Protein AF-A0A4V0I7L7-F1 (afdb_monomer_lite)

Foldseek 3Di:
DPPPDPVNVVVVVCVCLVVVLVVLLVQLVVQDPDPPDCRSLVVSLVVVVVVCCCVVPVVLVVCCVPDPVSPDDDDPVVVVVVVVVVVVVSVVVSCSSVQLSVLLVVLVVVLVVVLVVLVVCLVPDPDPVVNVVSVVVSVVSVVCSVVSSVLSNLCRSLVVVLVVVVVVVVCVQFFDQDVVRRRDGDHDDDDPVVVVVNVVSVVVSVCVSVVVNVVSVVVPPDDPPPPDDDDDDDDD

Secondary structure (DSSP, 8-state):
-----HHHHHHHHHHHHHHHHHHHHHHHHHT-SSTT-SHHHHHHHHHHHHHHHIIIIIHHHHHHHH-GGG-----HHHHHHHHHHHHHHHHHHHHHHHHHHHHHHHHHHHHHHHHHHHHHHHHH---HHHHHHHHHHHHHHHHTHHHHHHHHHHTHHHHHHHHHHHHHHHHHHHB--BTTBTT-B------THHHHHHHHHHHHHHHHHHHHHHHHHHHTSPP---PPPPPPPPP-

Radius of gyration: 26.42 Å; chains: 1; bounding box: 88×49×72 Å

Sequence (236 aa):
MNNIPWWGYVILAGLAWGTYVPIIFYGGTELTTRPGTIGGRLASILCVGVAYFVLGVVVPLILMSLRDDAKPDWKTNGLVFSALAGVAGAVGAICVIFASKAAVDTAKGEFETREAALVAQMDSEADPAKKAATEAELKEFRGERAKFYASYRILIAPLIFSLAPLINTLLSLIWHPKPGDPFHFGFDLPSWHLPVGIVLVAVGTFLVLYSKEAAEANKAAPKPSAAAPTPAAPKA

pLDDT: mean 81.94, std 13.27, range [38.19, 96.19]

Structure (mmCIF, N/CA/C/O backbone):
data_AF-A0A4V0I7L7-F1
#
_entry.id   AF-A0A4V0I7L7-F1
#
loop_
_atom_site.group_PDB
_atom_site.id
_atom_site.type_symbol
_atom_site.label_atom_id
_atom_site.label_alt_id
_atom_site.label_comp_id
_atom_site.label_asym_id
_atom_site.label_entity_id
_atom_site.label_seq_id
_atom_site.pdbx_PDB_ins_code
_atom_site.Cartn_x
_atom_site.Cartn_y
_atom_site.Cartn_z
_atom_site.occupancy
_atom_site.B_iso_or_equiv
_atom_site.auth_seq_id
_atom_site.auth_comp_id
_atom_site.auth_asym_id
_atom_site.auth_atom_id
_atom_site.pdbx_PDB_model_num
ATOM 1 N N . MET A 1 1 ? 0.502 -12.354 -32.831 1.00 50.22 1 MET A N 1
ATOM 2 C CA . MET A 1 1 ? 0.247 -12.132 -31.391 1.00 50.22 1 MET A CA 1
ATOM 3 C C . MET A 1 1 ? -0.800 -11.041 -31.297 1.00 50.22 1 MET A C 1
ATOM 5 O O . MET A 1 1 ? -0.596 -10.007 -31.919 1.00 50.22 1 MET A O 1
ATOM 9 N N . ASN A 1 2 ? -1.931 -11.272 -30.628 1.00 61.84 2 ASN A N 1
ATOM 10 C CA . ASN A 1 2 ? -2.889 -10.191 -30.394 1.00 61.84 2 ASN A CA 1
ATOM 11 C C . ASN A 1 2 ? -2.181 -9.131 -29.547 1.00 61.84 2 ASN A C 1
ATOM 13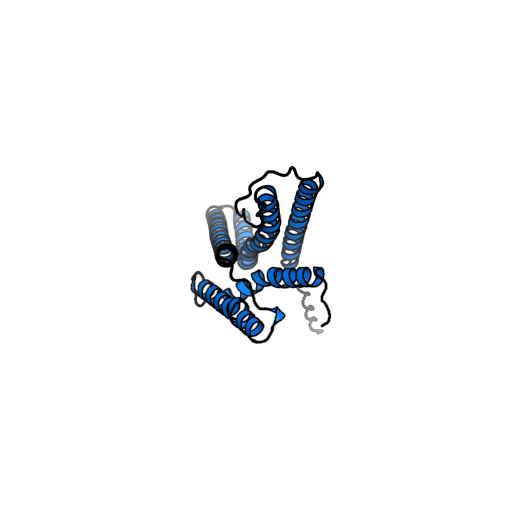 O O . ASN A 1 2 ? -1.838 -9.394 -28.396 1.00 61.84 2 ASN A O 1
ATOM 17 N N . ASN A 1 3 ? -1.903 -7.969 -30.137 1.00 81.12 3 ASN A N 1
ATOM 18 C CA . ASN A 1 3 ? -1.277 -6.860 -29.432 1.00 81.12 3 ASN A CA 1
ATOM 19 C C . ASN A 1 3 ? -2.304 -6.294 -28.456 1.00 81.12 3 ASN A C 1
ATOM 21 O O . ASN A 1 3 ? -3.160 -5.498 -28.842 1.00 81.12 3 ASN A O 1
ATOM 25 N N . ILE A 1 4 ? -2.240 -6.734 -27.198 1.00 87.25 4 ILE A N 1
ATOM 26 C CA . ILE A 1 4 ? -2.970 -6.074 -26.121 1.00 87.25 4 ILE A CA 1
ATOM 27 C C . ILE A 1 4 ? -2.501 -4.611 -26.127 1.00 87.25 4 ILE A C 1
ATOM 29 O O . ILE A 1 4 ? -1.293 -4.363 -26.067 1.00 87.25 4 ILE A O 1
ATOM 33 N N . PRO A 1 5 ? -3.413 -3.638 -26.263 1.00 93.00 5 PRO A N 1
ATOM 34 C CA . PRO A 1 5 ? -3.035 -2.233 -26.272 1.00 93.00 5 PRO A CA 1
ATOM 35 C C . PRO A 1 5 ? -2.452 -1.830 -24.914 1.00 93.00 5 PRO A C 1
ATOM 37 O O . PRO A 1 5 ? -2.749 -2.449 -23.892 1.00 93.00 5 PRO A O 1
ATOM 40 N N . TRP A 1 6 ? -1.651 -0.761 -24.881 1.00 91.38 6 TRP A N 1
ATOM 41 C CA . TRP A 1 6 ? -0.969 -0.310 -23.659 1.00 91.38 6 TRP A CA 1
ATOM 42 C C . TRP A 1 6 ? -1.933 -0.110 -22.474 1.00 91.38 6 TRP A C 1
ATOM 44 O O . TRP A 1 6 ? -1.618 -0.493 -21.350 1.00 91.38 6 TRP A O 1
ATOM 54 N N . TRP A 1 7 ? -3.145 0.398 -22.730 1.00 91.69 7 TRP A N 1
ATOM 55 C CA . TRP A 1 7 ? -4.170 0.597 -21.703 1.00 91.69 7 TRP A CA 1
ATOM 56 C C . TRP A 1 7 ? -4.688 -0.724 -21.116 1.00 91.69 7 TRP A C 1
ATOM 58 O O . TRP A 1 7 ? -5.094 -0.762 -19.958 1.00 91.69 7 TRP A O 1
ATOM 68 N N . GLY A 1 8 ? -4.628 -1.827 -21.869 1.00 93.25 8 GLY A N 1
ATOM 69 C CA . GLY A 1 8 ? -4.984 -3.155 -21.373 1.00 93.25 8 GLY A CA 1
ATOM 70 C C . GLY A 1 8 ? -4.026 -3.622 -20.276 1.00 93.25 8 GLY A C 1
ATOM 71 O O . GLY A 1 8 ? -4.469 -4.122 -19.243 1.00 93.25 8 GLY A O 1
ATOM 72 N N . TYR A 1 9 ? -2.722 -3.374 -20.442 1.00 90.00 9 TYR A N 1
ATOM 73 C CA . TYR A 1 9 ? -1.728 -3.643 -19.397 1.00 90.00 9 TYR A CA 1
ATOM 74 C C . TYR A 1 9 ? -1.920 -2.744 -18.174 1.00 90.00 9 TYR A C 1
ATOM 76 O O . TYR A 1 9 ? -1.752 -3.214 -17.052 1.00 90.00 9 TYR A O 1
ATOM 84 N N . VAL A 1 10 ? -2.327 -1.485 -18.368 1.00 89.38 10 VAL A N 1
ATOM 85 C CA . VAL A 1 10 ? -2.651 -0.571 -17.258 1.00 89.38 10 VAL A CA 1
ATOM 86 C C . VAL A 1 10 ? -3.832 -1.096 -16.438 1.00 89.38 10 VAL A C 1
ATOM 88 O O . VAL A 1 10 ? -3.754 -1.120 -15.212 1.00 89.38 10 VAL A O 1
ATOM 91 N N . ILE A 1 11 ? -4.896 -1.577 -17.090 1.00 90.88 11 ILE A N 1
ATOM 92 C CA . ILE A 1 11 ? -6.048 -2.176 -16.397 1.00 90.88 11 ILE A CA 1
ATOM 93 C C . ILE A 1 11 ? -5.625 -3.431 -15.627 1.00 90.88 11 ILE A C 1
ATOM 95 O O . ILE A 1 11 ? -5.957 -3.562 -14.451 1.00 90.88 11 ILE A O 1
ATOM 99 N N . LEU A 1 12 ? -4.865 -4.336 -16.252 1.00 91.44 12 LEU A N 1
ATOM 100 C CA . LEU A 1 12 ? -4.373 -5.548 -15.588 1.00 91.44 12 LEU A CA 1
ATOM 101 C C . LEU A 1 12 ? -3.471 -5.225 -14.392 1.00 91.44 12 LEU A C 1
ATOM 103 O O . LEU A 1 12 ? -3.616 -5.843 -13.339 1.00 91.44 12 LEU A O 1
ATOM 107 N N . ALA A 1 13 ? -2.587 -4.234 -14.523 1.00 88.75 13 ALA A N 1
ATOM 108 C CA . ALA A 1 13 ? -1.756 -3.759 -13.423 1.00 88.75 13 ALA A CA 1
ATOM 109 C C . ALA A 1 13 ? -2.614 -3.193 -12.284 1.00 88.75 13 ALA A C 1
ATOM 111 O O . ALA A 1 13 ? -2.399 -3.545 -11.125 1.00 88.75 13 ALA A O 1
ATOM 112 N N . GLY A 1 14 ? -3.625 -2.381 -12.609 1.00 86.62 14 GLY A N 1
ATOM 113 C CA . GLY A 1 14 ? -4.576 -1.848 -11.635 1.00 86.62 14 GLY A CA 1
ATOM 114 C C . GLY A 1 14 ? -5.353 -2.947 -10.905 1.00 86.62 14 GLY A C 1
ATOM 115 O O . GLY A 1 14 ? -5.487 -2.893 -9.686 1.00 86.62 14 GLY A O 1
ATOM 116 N N . LEU A 1 15 ? -5.805 -3.984 -11.616 1.00 90.06 15 LEU A N 1
ATOM 117 C CA . LEU A 1 15 ? -6.491 -5.133 -11.020 1.00 90.06 15 LEU A CA 1
ATOM 118 C C . LEU A 1 15 ? -5.564 -5.959 -10.119 1.00 90.06 15 LEU A C 1
ATOM 120 O O . LEU A 1 15 ? -5.955 -6.321 -9.008 1.00 90.06 15 LEU A O 1
ATOM 124 N N . ALA A 1 16 ? -4.335 -6.233 -10.561 1.00 90.25 16 ALA A N 1
ATOM 125 C CA . ALA A 1 16 ? -3.362 -7.004 -9.790 1.00 90.25 16 ALA A CA 1
ATOM 126 C C . ALA A 1 16 ? -2.973 -6.283 -8.488 1.00 90.25 16 ALA A C 1
ATOM 128 O O . ALA A 1 16 ? -3.030 -6.870 -7.408 1.00 90.25 16 ALA A O 1
ATOM 129 N N . TRP A 1 17 ? -2.655 -4.988 -8.562 1.00 85.94 17 TRP A N 1
ATOM 130 C CA . TRP A 1 17 ? -2.302 -4.194 -7.383 1.00 85.94 17 TRP A CA 1
ATOM 131 C C . TRP A 1 17 ? -3.508 -3.875 -6.495 1.00 85.94 17 TRP A C 1
ATOM 133 O O . TRP A 1 17 ? -3.393 -3.899 -5.269 1.00 85.94 17 TRP A O 1
ATOM 143 N N . GLY A 1 18 ? -4.680 -3.632 -7.086 1.00 83.06 18 GLY A N 1
ATOM 144 C CA . GLY A 1 18 ? -5.910 -3.354 -6.346 1.00 83.06 18 GLY A CA 1
ATOM 145 C C . GLY A 1 18 ? -6.409 -4.551 -5.532 1.00 83.06 18 GLY A C 1
ATOM 146 O O . GLY A 1 18 ? -6.931 -4.377 -4.431 1.00 83.06 18 GLY A O 1
ATOM 147 N N . THR A 1 19 ? -6.210 -5.775 -6.031 1.00 87.19 19 THR A N 1
ATOM 148 C CA . THR A 1 19 ? -6.590 -7.012 -5.323 1.00 87.19 19 THR A CA 1
ATOM 149 C C . THR A 1 19 ? -5.520 -7.508 -4.348 1.00 87.19 19 THR A C 1
ATOM 151 O O . THR A 1 19 ? -5.846 -8.230 -3.404 1.00 87.19 19 THR A O 1
ATOM 154 N N . TYR A 1 20 ? -4.265 -7.082 -4.513 1.00 86.44 20 TYR A N 1
ATOM 155 C CA . TYR A 1 20 ? -3.133 -7.518 -3.693 1.00 86.44 20 TYR A CA 1
ATOM 156 C C . TYR A 1 20 ? -3.351 -7.314 -2.185 1.00 86.44 20 TYR A C 1
ATOM 158 O O . TYR A 1 20 ? -3.196 -8.263 -1.415 1.00 86.44 20 TYR A O 1
ATOM 166 N N . VAL A 1 21 ? -3.728 -6.105 -1.744 1.00 82.31 21 VAL A N 1
ATOM 167 C CA . VAL A 1 21 ? -3.802 -5.787 -0.301 1.00 82.31 21 VAL A CA 1
ATOM 168 C C . VAL A 1 21 ? -4.854 -6.634 0.436 1.00 82.31 21 VAL A C 1
ATOM 170 O O . VAL A 1 21 ? -4.513 -7.218 1.467 1.00 82.31 21 VAL A O 1
ATOM 173 N N . PRO A 1 22 ? -6.100 -6.782 -0.060 1.00 82.12 22 PRO A N 1
ATOM 174 C CA . PRO A 1 22 ? -7.067 -7.703 0.540 1.00 82.12 22 PRO A CA 1
ATOM 175 C C . PRO A 1 22 ? -6.578 -9.157 0.605 1.00 82.12 22 PRO A C 1
ATOM 177 O O . PRO A 1 22 ? -6.735 -9.808 1.638 1.00 82.12 22 PRO A O 1
ATOM 180 N N . ILE A 1 23 ? -5.954 -9.655 -0.469 1.00 87.25 23 ILE A N 1
ATOM 181 C CA . ILE A 1 23 ? -5.500 -11.049 -0.562 1.00 87.25 23 ILE A CA 1
ATOM 182 C C . ILE A 1 23 ? -4.354 -11.316 0.419 1.00 87.25 23 ILE A C 1
ATOM 184 O O . ILE A 1 23 ? -4.408 -12.292 1.165 1.00 87.25 23 ILE A O 1
ATOM 188 N N . ILE A 1 24 ? -3.339 -10.447 0.478 1.00 86.25 24 ILE A N 1
ATOM 189 C CA . ILE A 1 24 ? -2.201 -10.631 1.393 1.00 86.25 24 ILE A CA 1
ATOM 190 C C . ILE A 1 24 ? -2.608 -10.422 2.856 1.00 86.25 24 ILE A C 1
ATOM 192 O O . ILE A 1 24 ? -2.051 -11.032 3.777 1.00 86.25 24 ILE A O 1
ATOM 196 N N . PHE A 1 25 ? -3.614 -9.576 3.095 1.00 80.25 25 PHE A N 1
ATOM 197 C CA . PHE A 1 25 ? -4.192 -9.417 4.417 1.00 80.25 25 PHE A CA 1
ATOM 198 C C . PHE A 1 25 ? -4.821 -10.732 4.885 1.00 80.25 25 PHE A C 1
ATOM 200 O O . PHE A 1 25 ? -4.407 -11.243 5.930 1.00 80.25 25 PHE A O 1
ATOM 207 N N . TYR A 1 26 ? -5.737 -11.281 4.080 1.00 84.06 26 TYR A N 1
ATOM 208 C CA . TYR A 1 26 ? -6.420 -12.547 4.345 1.00 84.06 26 TYR A CA 1
ATOM 209 C C . TYR A 1 26 ? -5.437 -13.720 4.464 1.00 84.06 26 TYR A C 1
ATOM 211 O O . TYR A 1 26 ? -5.428 -14.422 5.471 1.00 84.06 26 TYR A O 1
ATOM 219 N N . GLY A 1 27 ? -4.517 -13.879 3.510 1.00 86.50 27 GLY A N 1
ATOM 220 C CA . GLY A 1 27 ? -3.508 -14.938 3.567 1.00 86.50 27 GLY A CA 1
ATOM 221 C C . GLY A 1 27 ? -2.670 -14.872 4.846 1.00 86.50 27 GLY A C 1
ATOM 222 O O . GLY A 1 27 ? -2.484 -15.873 5.530 1.00 86.50 27 GLY A O 1
ATOM 223 N N . GLY A 1 28 ? -2.235 -13.678 5.254 1.00 85.38 28 GLY A N 1
ATOM 224 C CA . GLY A 1 28 ? -1.477 -13.546 6.495 1.00 85.38 28 GLY A CA 1
ATOM 225 C C . GLY A 1 28 ? -2.293 -13.740 7.774 1.00 85.38 28 GLY A C 1
ATOM 226 O O . GLY A 1 28 ? -1.692 -14.040 8.804 1.00 85.38 28 GLY A O 1
ATOM 227 N N . THR A 1 29 ? -3.623 -13.570 7.759 1.00 83.38 29 THR A N 1
ATOM 228 C CA . THR A 1 29 ? -4.460 -13.936 8.915 1.00 83.38 29 THR A CA 1
ATOM 229 C C . THR A 1 29 ? -4.591 -15.446 9.032 1.00 83.38 29 THR A C 1
ATOM 231 O O . THR A 1 29 ? -4.409 -15.959 10.129 1.00 83.38 29 THR A O 1
ATOM 234 N N . GLU A 1 30 ? -4.782 -16.149 7.915 1.00 87.50 30 GLU A N 1
ATOM 235 C CA . GLU A 1 30 ? -4.844 -17.618 7.885 1.00 87.50 30 GLU A CA 1
ATOM 236 C C . GLU A 1 30 ? -3.514 -18.266 8.301 1.00 87.50 30 GLU A C 1
ATOM 238 O O . GLU A 1 30 ? -3.484 -19.300 8.959 1.00 87.50 30 GLU A O 1
ATOM 243 N N . LEU A 1 31 ? -2.389 -17.619 7.985 1.00 87.19 31 LEU A N 1
ATOM 244 C CA . LEU A 1 31 ? -1.053 -18.071 8.388 1.00 87.19 31 LEU A CA 1
ATOM 245 C C . LEU A 1 31 ? -0.677 -17.676 9.829 1.00 87.19 31 LEU A C 1
ATOM 247 O O . LEU A 1 31 ? 0.425 -17.986 10.289 1.00 87.19 31 LEU A O 1
ATOM 251 N N . THR A 1 32 ? -1.541 -16.958 10.555 1.00 84.94 32 THR A N 1
ATOM 252 C CA . THR A 1 32 ? -1.267 -16.541 11.937 1.00 84.94 32 THR A CA 1
ATOM 253 C C . THR A 1 32 ? -1.705 -17.623 12.921 1.00 84.94 32 THR A C 1
ATOM 255 O O . THR A 1 32 ? -2.889 -17.832 13.149 1.00 84.94 32 THR A O 1
ATOM 258 N N . THR A 1 33 ? -0.740 -18.261 13.581 1.00 82.50 33 THR A N 1
ATOM 259 C CA . THR A 1 33 ? -0.991 -19.348 14.546 1.00 82.50 33 THR A CA 1
ATOM 260 C C . THR A 1 33 ? -1.480 -18.866 15.911 1.00 82.50 33 THR A C 1
ATOM 262 O O . THR A 1 33 ? -2.198 -19.584 16.602 1.00 82.50 33 THR A O 1
ATOM 265 N N . ARG A 1 34 ? -1.103 -17.649 16.325 1.00 77.75 34 ARG A N 1
ATOM 266 C CA . ARG A 1 34 ? -1.542 -17.040 17.588 1.00 77.75 34 ARG A CA 1
ATOM 267 C C . ARG A 1 34 ? -1.898 -15.565 17.385 1.00 77.75 34 ARG A C 1
ATOM 269 O O . ARG A 1 34 ? -1.082 -14.838 16.801 1.00 77.75 34 ARG A O 1
ATOM 276 N N . PRO A 1 35 ? -3.054 -15.089 17.893 1.00 68.19 35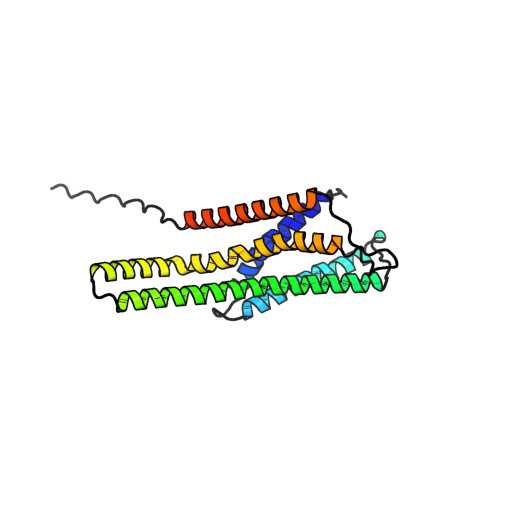 PRO A N 1
ATOM 277 C CA . PRO A 1 35 ? -3.440 -13.685 17.793 1.00 68.19 35 PRO A CA 1
ATOM 278 C C . PRO A 1 35 ? -2.342 -12.753 18.322 1.00 68.19 35 PRO A C 1
ATOM 280 O O . PRO A 1 35 ? -1.797 -12.981 19.398 1.00 68.19 35 PRO A O 1
ATOM 283 N N . GLY A 1 36 ? -2.011 -11.711 17.554 1.00 67.94 36 GLY A N 1
ATOM 284 C CA . GLY A 1 36 ? -1.008 -10.703 17.930 1.00 67.94 36 GLY A CA 1
ATOM 285 C C . GLY A 1 36 ? 0.447 -11.040 17.576 1.00 67.94 36 GLY A C 1
ATOM 286 O O . GLY A 1 36 ? 1.320 -10.199 17.769 1.00 67.94 36 GLY A O 1
ATOM 287 N N . THR A 1 37 ? 0.734 -12.220 17.019 1.00 79.94 37 THR A N 1
ATOM 288 C CA . THR A 1 37 ? 2.101 -12.583 16.602 1.00 79.94 37 THR A CA 1
ATOM 289 C C . THR A 1 37 ? 2.446 -12.091 15.192 1.00 79.94 37 THR A C 1
ATOM 291 O O . THR A 1 37 ? 1.575 -11.900 14.345 1.00 79.94 37 THR A O 1
ATOM 294 N N . ILE A 1 38 ? 3.741 -11.893 14.917 1.00 83.56 38 ILE A N 1
ATOM 295 C CA . ILE A 1 38 ? 4.242 -11.469 13.594 1.00 83.56 38 ILE A CA 1
ATOM 296 C C . ILE A 1 38 ? 4.372 -12.621 12.583 1.00 83.56 38 ILE A C 1
ATOM 298 O O . ILE A 1 38 ? 4.593 -12.365 11.401 1.00 83.56 38 ILE A O 1
ATOM 302 N N . GLY A 1 39 ? 4.222 -13.878 13.019 1.00 86.06 39 GLY A N 1
ATOM 303 C CA . GLY A 1 39 ? 4.536 -15.070 12.221 1.00 86.06 39 GLY A CA 1
ATOM 304 C C . GLY A 1 39 ? 3.804 -15.129 10.878 1.00 86.06 39 GLY A C 1
ATOM 305 O O . GLY A 1 39 ? 4.449 -15.264 9.841 1.00 86.06 39 GLY A O 1
ATOM 306 N N . GLY A 1 40 ? 2.483 -14.920 10.867 1.00 87.81 40 GLY A N 1
ATOM 307 C CA . GLY A 1 40 ? 1.696 -14.941 9.627 1.00 87.81 40 GLY A CA 1
ATOM 308 C C . GLY A 1 40 ? 2.080 -13.838 8.633 1.00 87.81 40 GLY A C 1
ATOM 309 O O . GLY A 1 40 ? 1.989 -14.026 7.419 1.00 87.81 40 GLY A O 1
ATOM 310 N N . ARG A 1 41 ? 2.590 -12.698 9.123 1.00 86.88 41 ARG A N 1
ATOM 311 C CA . ARG A 1 41 ? 3.084 -11.598 8.277 1.00 86.88 41 ARG A CA 1
ATOM 312 C C . ARG A 1 41 ? 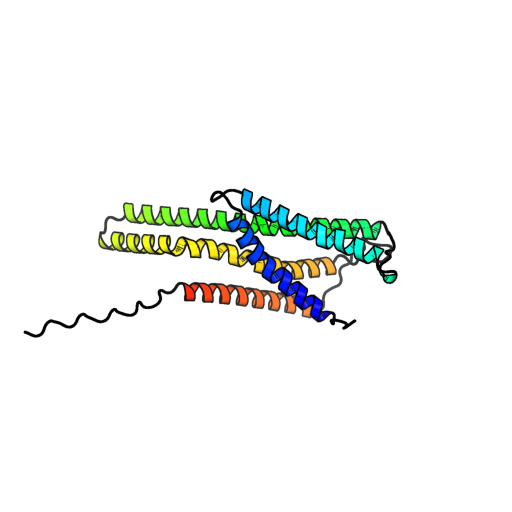4.436 -11.931 7.658 1.00 86.88 41 ARG A C 1
ATOM 314 O O . ARG A 1 41 ? 4.610 -11.707 6.466 1.00 86.88 41 ARG A O 1
ATOM 321 N N . LEU A 1 42 ? 5.347 -12.521 8.431 1.00 89.94 42 LEU A N 1
ATOM 322 C CA . LEU A 1 42 ? 6.630 -13.007 7.915 1.00 89.94 42 LEU A CA 1
ATOM 323 C C . LEU A 1 42 ? 6.434 -14.116 6.873 1.00 89.94 42 LEU A C 1
ATOM 325 O O . LEU A 1 42 ? 7.050 -14.068 5.812 1.00 89.94 42 LEU A O 1
ATOM 329 N N . ALA A 1 43 ? 5.522 -15.059 7.130 1.00 91.50 43 ALA A N 1
ATOM 330 C CA . ALA A 1 43 ? 5.164 -16.097 6.166 1.00 91.50 43 ALA A CA 1
ATOM 331 C C . ALA A 1 43 ? 4.585 -15.497 4.872 1.00 91.50 43 ALA A C 1
ATOM 333 O O . ALA A 1 43 ? 4.978 -15.891 3.780 1.00 91.50 43 ALA A O 1
ATOM 334 N N . SER A 1 44 ? 3.728 -14.476 4.986 1.00 90.12 44 SER A N 1
ATOM 335 C CA . SER A 1 44 ? 3.202 -13.747 3.823 1.00 90.12 44 SER A CA 1
ATOM 336 C C . SER A 1 44 ? 4.310 -13.069 3.008 1.00 90.12 44 SER A C 1
ATOM 338 O O . SER A 1 44 ? 4.318 -13.186 1.786 1.00 90.12 44 SER A O 1
ATOM 340 N N . ILE A 1 45 ? 5.267 -12.400 3.669 1.00 90.25 45 ILE A N 1
ATOM 341 C CA . ILE A 1 45 ? 6.435 -11.784 3.010 1.00 90.25 45 ILE A CA 1
ATOM 342 C C . ILE A 1 45 ? 7.246 -12.846 2.260 1.00 90.25 45 ILE A C 1
ATOM 344 O O . ILE A 1 45 ? 7.629 -12.627 1.112 1.00 90.25 45 ILE A O 1
ATOM 348 N N . LEU A 1 46 ? 7.468 -14.008 2.879 1.00 92.94 46 LEU A N 1
ATOM 349 C CA . LEU A 1 46 ? 8.183 -15.115 2.250 1.00 92.94 46 LEU A CA 1
ATOM 350 C C . LEU A 1 46 ? 7.452 -15.623 0.997 1.00 92.94 46 LEU A C 1
ATOM 352 O O . LEU A 1 46 ? 8.080 -15.770 -0.049 1.00 92.94 46 LEU A O 1
ATOM 356 N N . CYS A 1 47 ? 6.133 -15.832 1.070 1.00 93.19 47 CYS A N 1
ATOM 357 C CA . CYS A 1 47 ? 5.325 -16.248 -0.081 1.00 93.19 47 CYS A CA 1
ATOM 358 C C . CYS A 1 47 ? 5.406 -15.243 -1.241 1.00 93.19 47 CYS A C 1
ATOM 360 O O . CYS A 1 47 ? 5.569 -15.647 -2.393 1.00 93.19 47 CYS A O 1
ATOM 362 N N . VAL A 1 48 ? 5.343 -13.941 -0.943 1.00 91.75 48 VAL A N 1
ATOM 363 C CA . VAL A 1 48 ? 5.509 -12.877 -1.949 1.00 91.75 48 VAL A CA 1
ATOM 364 C C . VAL A 1 48 ? 6.907 -12.928 -2.564 1.00 91.75 48 VAL A C 1
ATOM 366 O O . VAL A 1 48 ? 7.036 -12.872 -3.785 1.00 91.75 48 VAL A O 1
ATOM 369 N N . GLY A 1 49 ? 7.947 -13.104 -1.744 1.00 92.12 49 GLY A N 1
ATOM 370 C CA . GLY A 1 49 ? 9.328 -13.227 -2.211 1.00 92.12 49 GLY A CA 1
ATOM 371 C C . GLY A 1 49 ? 9.530 -14.399 -3.174 1.00 92.12 49 GLY A C 1
ATOM 372 O O . GLY A 1 49 ? 10.138 -14.227 -4.228 1.00 92.12 49 GLY A O 1
ATOM 373 N N . VAL A 1 50 ? 8.961 -15.570 -2.868 1.00 94.88 50 VAL A N 1
ATOM 374 C CA . VAL A 1 50 ? 9.014 -16.743 -3.758 1.00 94.88 50 VAL A CA 1
ATOM 375 C C . VAL A 1 50 ? 8.305 -16.462 -5.084 1.00 94.88 50 VAL A C 1
ATOM 377 O O . VAL A 1 50 ? 8.861 -16.740 -6.147 1.00 94.88 50 VAL A O 1
ATOM 380 N N . ALA A 1 51 ? 7.111 -15.865 -5.051 1.00 94.38 51 ALA A N 1
ATOM 381 C CA . ALA A 1 51 ? 6.386 -15.506 -6.269 1.00 94.38 51 ALA A CA 1
ATOM 382 C C . ALA A 1 51 ? 7.172 -14.502 -7.132 1.00 94.38 51 ALA A C 1
ATOM 384 O O . ALA A 1 51 ? 7.254 -14.661 -8.350 1.00 94.38 51 ALA A O 1
ATOM 385 N N . TYR A 1 52 ? 7.800 -13.503 -6.508 1.00 92.56 52 TYR A N 1
ATOM 386 C CA . TYR A 1 52 ? 8.635 -12.517 -7.197 1.00 92.56 52 TYR A CA 1
ATOM 387 C C . TYR A 1 52 ? 9.914 -13.123 -7.760 1.00 92.56 52 TYR A C 1
ATOM 389 O O . TYR A 1 52 ? 10.339 -12.723 -8.837 1.00 92.56 52 TYR A O 1
ATOM 397 N N . PHE A 1 53 ? 10.509 -14.111 -7.097 1.00 94.56 53 PHE A N 1
ATOM 398 C CA . PHE A 1 53 ? 11.635 -14.843 -7.666 1.00 94.56 53 PHE A CA 1
ATOM 399 C C . PHE A 1 53 ? 11.219 -15.589 -8.941 1.00 94.56 53 PHE A C 1
ATOM 401 O O . PHE A 1 53 ? 11.872 -15.477 -9.977 1.00 94.56 53 PHE A O 1
ATOM 408 N N . VAL A 1 54 ? 10.087 -16.294 -8.912 1.00 96.00 54 VAL A N 1
ATOM 409 C CA . VAL A 1 54 ? 9.593 -17.012 -10.095 1.00 96.00 54 VAL A CA 1
ATOM 410 C C . VAL A 1 54 ? 9.271 -16.039 -11.236 1.00 96.00 54 VAL A C 1
ATOM 412 O O . VAL A 1 54 ? 9.761 -16.206 -12.352 1.00 96.00 54 VAL A O 1
ATOM 415 N N . LEU A 1 55 ? 8.487 -14.995 -10.969 1.00 94.12 55 LEU A N 1
ATOM 416 C CA . LEU A 1 55 ? 8.030 -14.068 -12.010 1.00 94.12 55 LEU A CA 1
ATOM 417 C C . LEU A 1 55 ? 9.098 -13.060 -12.451 1.00 94.12 55 LEU A C 1
ATOM 419 O O . LEU A 1 55 ? 9.115 -12.667 -13.611 1.00 94.12 55 LEU A O 1
ATOM 423 N N . GLY A 1 56 ? 9.965 -12.628 -11.540 1.00 91.25 56 GLY A N 1
ATOM 424 C CA . GLY A 1 56 ? 10.972 -11.591 -11.767 1.00 91.25 56 GLY A CA 1
ATOM 425 C C . GLY A 1 56 ? 12.357 -12.122 -12.132 1.00 91.25 56 GLY A C 1
ATOM 426 O O . GLY A 1 56 ? 13.168 -11.357 -12.643 1.00 91.25 56 GLY A O 1
ATOM 427 N N . VAL A 1 57 ? 12.635 -13.412 -11.905 1.00 93.88 57 VAL A N 1
ATOM 428 C CA . VAL A 1 57 ? 13.923 -14.040 -12.249 1.00 93.88 57 VAL A CA 1
ATOM 429 C C . VAL A 1 57 ? 13.720 -15.192 -13.225 1.00 93.88 57 VAL A C 1
ATOM 431 O O . VAL A 1 57 ? 14.232 -15.143 -14.341 1.00 93.88 57 VAL A O 1
ATOM 434 N N . VAL A 1 58 ? 12.939 -16.210 -12.853 1.00 96.19 58 VAL A N 1
ATOM 435 C CA . VAL A 1 58 ? 12.821 -17.438 -13.662 1.00 96.19 58 VAL A CA 1
ATOM 436 C C . VAL A 1 58 ? 12.171 -17.158 -15.019 1.00 96.19 58 VAL A C 1
ATOM 438 O O . VAL A 1 58 ? 12.715 -17.551 -16.050 1.00 96.19 58 VAL A O 1
ATOM 441 N N . VAL A 1 59 ? 11.042 -16.445 -15.045 1.00 94.38 59 VAL A N 1
ATOM 442 C CA . VAL A 1 59 ? 10.331 -16.137 -16.298 1.00 94.38 59 VAL A CA 1
ATOM 443 C C . VAL A 1 59 ? 11.186 -15.291 -17.261 1.00 94.38 59 VAL A C 1
ATOM 445 O O . VAL A 1 59 ? 11.322 -15.703 -18.415 1.00 94.38 59 VAL A O 1
ATOM 448 N N . PRO A 1 60 ? 11.818 -14.172 -16.845 1.00 92.62 60 PRO A N 1
ATOM 449 C CA . PRO A 1 60 ? 12.711 -13.413 -17.718 1.00 92.62 60 PRO A CA 1
ATOM 450 C C . PRO A 1 60 ? 13.886 -14.233 -18.255 1.00 92.62 60 PRO A C 1
ATOM 452 O O . PRO A 1 60 ? 14.168 -14.150 -19.446 1.00 92.62 60 PRO A O 1
ATOM 455 N N . LEU A 1 61 ? 14.528 -15.068 -17.428 1.00 93.94 61 LEU A N 1
ATOM 456 C CA . LEU A 1 61 ? 15.647 -15.912 -17.868 1.00 93.94 61 LEU A CA 1
ATOM 457 C C . LEU A 1 61 ? 15.231 -16.918 -18.948 1.00 93.94 61 LEU A C 1
ATOM 459 O O . LEU A 1 61 ? 15.949 -17.101 -19.934 1.00 93.94 61 LEU A O 1
ATOM 463 N N . ILE A 1 62 ? 14.058 -17.540 -18.790 1.00 93.88 62 ILE A N 1
ATOM 464 C CA . ILE A 1 62 ? 13.486 -18.438 -19.800 1.00 93.88 62 ILE A CA 1
ATOM 465 C C . ILE A 1 62 ? 13.204 -17.660 -21.089 1.00 93.88 62 ILE A C 1
ATOM 467 O O . ILE A 1 62 ? 13.608 -18.092 -22.166 1.00 93.88 62 ILE A O 1
ATOM 471 N N . LEU A 1 63 ? 12.557 -16.495 -20.996 1.00 91.06 63 LEU A N 1
ATOM 472 C CA . LEU A 1 63 ? 12.229 -15.687 -22.172 1.00 91.06 63 LEU A CA 1
ATOM 473 C C . LEU A 1 63 ? 13.481 -15.204 -22.915 1.00 91.06 63 LEU A C 1
ATOM 475 O O . LEU A 1 63 ? 13.503 -15.286 -24.137 1.00 91.06 63 LEU A O 1
ATOM 479 N N . MET A 1 64 ? 14.527 -14.771 -22.207 1.00 92.62 64 MET A N 1
ATOM 480 C CA . MET A 1 64 ? 15.807 -14.371 -22.811 1.00 92.62 64 MET A CA 1
ATOM 481 C C . MET A 1 64 ? 16.538 -15.540 -23.479 1.00 92.62 64 MET A C 1
ATOM 483 O O . MET A 1 64 ? 17.262 -15.337 -24.449 1.00 92.62 64 MET A O 1
ATOM 487 N N . SER A 1 65 ? 16.350 -16.759 -22.969 1.00 88.81 65 SER A N 1
ATOM 488 C CA . SER A 1 65 ? 16.974 -17.966 -23.520 1.00 88.81 65 SER A CA 1
ATOM 489 C C . SER A 1 65 ? 16.241 -18.496 -24.755 1.00 88.81 65 SER A C 1
ATOM 491 O O . SER A 1 65 ? 16.865 -19.084 -25.633 1.00 88.81 65 SER A O 1
ATOM 493 N N . LEU A 1 66 ? 14.921 -18.300 -24.830 1.00 92.44 66 LEU A N 1
ATOM 494 C CA . LEU A 1 66 ? 14.081 -18.820 -25.913 1.00 92.44 66 LEU A CA 1
ATOM 495 C C . LEU A 1 66 ? 13.833 -17.819 -27.047 1.00 92.44 66 LEU A C 1
ATOM 497 O O . LEU A 1 66 ? 13.371 -18.225 -28.112 1.00 92.44 66 LEU A O 1
ATOM 501 N N . ARG A 1 67 ? 14.080 -16.522 -26.831 1.00 89.50 67 ARG A N 1
ATOM 502 C CA . ARG A 1 67 ? 13.732 -15.461 -27.784 1.00 89.50 67 ARG A CA 1
ATOM 503 C C . ARG A 1 67 ? 14.942 -14.645 -28.217 1.00 89.50 67 ARG A C 1
ATOM 505 O O . ARG A 1 67 ? 15.629 -14.046 -27.393 1.00 89.50 67 ARG A O 1
ATOM 512 N N . ASP A 1 68 ? 15.139 -14.536 -29.527 1.00 83.62 68 ASP A N 1
ATOM 513 C CA . ASP A 1 68 ? 16.235 -13.749 -30.100 1.00 83.62 68 ASP A CA 1
ATOM 514 C C . ASP A 1 68 ? 16.059 -12.234 -29.940 1.00 83.62 68 ASP A C 1
ATOM 516 O O . ASP A 1 68 ? 17.051 -11.519 -29.805 1.00 83.62 68 ASP A O 1
ATOM 520 N N . ASP A 1 69 ? 14.817 -11.744 -29.891 1.00 84.44 69 ASP A N 1
ATOM 521 C CA . ASP A 1 69 ? 14.485 -10.327 -29.694 1.00 84.44 69 ASP A CA 1
ATOM 522 C C . ASP A 1 69 ? 14.589 -9.869 -28.228 1.00 84.44 69 ASP A C 1
ATOM 524 O O . ASP A 1 69 ? 14.437 -8.685 -27.935 1.00 84.44 69 ASP A O 1
ATOM 528 N N . ALA A 1 70 ? 14.862 -10.794 -27.303 1.00 81.75 70 ALA A N 1
ATOM 529 C CA . ALA A 1 70 ? 14.918 -10.534 -25.867 1.00 81.75 70 ALA A CA 1
ATOM 530 C C . ALA A 1 70 ? 16.348 -10.377 -25.318 1.00 81.75 70 ALA A C 1
ATOM 532 O O . ALA A 1 70 ? 16.515 -10.271 -24.104 1.00 81.75 70 ALA A O 1
ATOM 533 N N . LYS A 1 71 ? 17.379 -10.363 -26.174 1.00 83.44 71 LYS A N 1
ATOM 534 C CA . LYS A 1 71 ? 18.783 -10.202 -25.758 1.00 83.44 71 LYS A CA 1
ATOM 535 C C . LYS A 1 71 ? 19.035 -8.764 -25.276 1.00 83.44 71 LYS A C 1
ATOM 537 O O . LYS A 1 71 ? 18.954 -7.841 -26.087 1.00 83.44 71 LYS A O 1
ATOM 542 N N . PRO A 1 72 ? 19.335 -8.542 -23.982 1.00 85.62 72 PRO A N 1
ATOM 543 C CA . PRO A 1 72 ? 19.540 -7.199 -23.459 1.00 85.62 72 PRO A CA 1
ATOM 544 C C . PRO A 1 72 ? 20.962 -6.693 -23.735 1.00 85.62 72 PRO A C 1
ATOM 546 O O . PRO A 1 72 ? 21.909 -7.469 -23.864 1.00 85.62 72 PRO A O 1
ATOM 549 N N . ASP A 1 73 ? 21.112 -5.371 -23.747 1.00 86.75 73 ASP A N 1
ATOM 550 C CA . ASP A 1 73 ? 22.411 -4.702 -23.670 1.00 86.75 73 ASP A CA 1
ATOM 551 C C . ASP A 1 73 ? 22.746 -4.427 -22.193 1.00 86.75 73 ASP A C 1
ATOM 553 O O . ASP A 1 73 ? 22.059 -3.659 -21.508 1.00 86.75 73 ASP A O 1
ATOM 557 N N . TRP A 1 74 ? 23.774 -5.100 -21.676 1.00 85.69 74 TRP A N 1
ATOM 558 C CA . TRP A 1 74 ? 24.131 -5.118 -20.255 1.00 85.69 74 TRP A CA 1
ATOM 559 C C . TRP A 1 74 ? 24.888 -3.849 -19.840 1.00 85.69 74 TRP A C 1
ATOM 561 O O . TRP A 1 74 ? 26.100 -3.857 -19.628 1.00 85.69 74 TRP A O 1
ATOM 571 N N . LYS A 1 75 ? 24.163 -2.737 -19.692 1.00 89.69 75 LYS A N 1
ATOM 572 C CA . LYS A 1 75 ? 24.727 -1.453 -19.242 1.00 89.69 75 LYS A CA 1
ATOM 573 C C . LYS A 1 75 ? 24.710 -1.330 -17.720 1.00 89.69 75 LYS A C 1
ATOM 575 O O . LYS A 1 75 ? 23.651 -1.452 -17.107 1.00 89.69 75 LYS A O 1
ATOM 580 N N . THR A 1 76 ? 25.841 -0.951 -17.118 1.00 88.38 76 THR A N 1
ATOM 581 C CA . THR A 1 76 ? 25.982 -0.752 -15.660 1.00 88.38 76 THR A CA 1
ATOM 582 C C . THR A 1 76 ? 24.917 0.178 -15.081 1.00 88.38 76 THR A C 1
ATOM 584 O O . THR A 1 76 ? 24.291 -0.159 -14.080 1.00 88.38 76 THR A O 1
ATOM 587 N N . ASN A 1 77 ? 24.644 1.310 -15.740 1.00 85.75 77 ASN A N 1
ATOM 588 C CA . ASN A 1 77 ? 23.610 2.246 -15.286 1.00 85.75 77 ASN A CA 1
ATOM 589 C C . ASN A 1 77 ? 22.224 1.584 -15.272 1.00 85.75 77 ASN A C 1
ATOM 591 O O . ASN A 1 77 ? 21.492 1.712 -14.295 1.00 85.75 77 ASN A O 1
ATOM 595 N N . GLY A 1 78 ? 21.886 0.824 -16.319 1.00 86.56 78 GLY A N 1
ATOM 596 C CA . GLY A 1 78 ? 20.630 0.076 -16.384 1.00 86.56 78 GLY A CA 1
ATOM 597 C C . GLY A 1 78 ? 20.504 -0.940 -15.248 1.00 86.56 78 GLY A C 1
ATOM 598 O O . GLY A 1 78 ? 19.446 -1.028 -14.628 1.00 86.56 78 GLY A O 1
ATOM 599 N N . LEU A 1 79 ? 21.590 -1.646 -14.918 1.00 90.00 79 LEU A N 1
ATOM 600 C CA . LEU A 1 79 ? 21.623 -2.615 -13.818 1.00 90.00 79 LEU A CA 1
ATOM 601 C C . LEU A 1 79 ? 21.407 -1.942 -12.462 1.00 90.00 79 LEU A C 1
ATOM 603 O O . LEU A 1 79 ? 20.580 -2.406 -11.681 1.00 90.00 79 LEU A O 1
ATOM 607 N N . VAL A 1 80 ? 22.110 -0.838 -12.194 1.00 91.44 80 VAL A N 1
ATOM 608 C CA . VAL A 1 80 ? 22.004 -0.111 -10.921 1.00 91.44 80 VAL A CA 1
ATOM 609 C C . VAL A 1 80 ? 20.590 0.429 -10.717 1.00 91.44 80 VAL A C 1
ATOM 611 O O . VAL A 1 80 ? 19.984 0.160 -9.682 1.00 91.44 80 VAL A O 1
ATOM 614 N N . PHE A 1 81 ? 20.021 1.134 -11.699 1.00 89.12 81 PHE A N 1
ATOM 615 C CA . PHE A 1 81 ? 18.673 1.694 -11.555 1.00 89.12 81 PHE A CA 1
ATOM 616 C C . PHE A 1 81 ? 17.589 0.614 -11.493 1.00 89.12 81 PHE A C 1
ATOM 618 O O . PHE A 1 81 ? 16.643 0.758 -10.720 1.00 89.12 81 PHE A O 1
ATOM 625 N N . SER A 1 82 ? 17.748 -0.496 -12.220 1.00 90.56 82 SER A N 1
ATOM 626 C CA . SER A 1 82 ? 16.822 -1.634 -12.121 1.00 90.56 82 SER A CA 1
ATOM 627 C C . SER A 1 82 ? 16.893 -2.305 -10.747 1.00 90.56 82 SER A C 1
ATOM 629 O O . SER A 1 82 ? 15.858 -2.633 -10.168 1.00 90.56 82 SER A O 1
ATOM 631 N N . ALA A 1 83 ? 18.097 -2.466 -10.187 1.00 91.62 83 ALA A N 1
ATOM 632 C CA . ALA A 1 83 ? 18.280 -3.009 -8.844 1.00 91.62 83 ALA A CA 1
ATOM 633 C C . ALA A 1 83 ? 17.674 -2.087 -7.775 1.00 91.62 83 ALA A C 1
ATOM 635 O O . ALA A 1 83 ? 16.946 -2.558 -6.903 1.00 91.62 83 ALA A O 1
ATOM 636 N N . LEU A 1 84 ? 17.906 -0.773 -7.871 1.00 92.69 84 LEU A N 1
ATOM 637 C CA . LEU A 1 84 ? 17.311 0.219 -6.970 1.00 92.69 84 LEU A CA 1
ATOM 638 C C . LEU A 1 84 ? 15.780 0.222 -7.054 1.00 92.69 84 LEU A C 1
ATOM 640 O O . LEU A 1 84 ? 15.118 0.246 -6.017 1.00 92.69 84 LEU A O 1
ATOM 644 N N . ALA A 1 85 ? 15.213 0.130 -8.260 1.00 90.31 85 ALA A N 1
ATOM 645 C CA . ALA A 1 85 ? 13.771 -0.002 -8.449 1.00 90.31 85 ALA A CA 1
ATOM 646 C C . ALA A 1 85 ? 13.227 -1.287 -7.797 1.00 90.31 85 ALA A C 1
ATOM 648 O O . ALA A 1 85 ? 12.199 -1.249 -7.119 1.00 90.31 85 ALA A O 1
ATOM 649 N N . GLY A 1 86 ? 13.944 -2.408 -7.933 1.00 90.56 86 GLY A N 1
ATOM 650 C CA . GLY A 1 86 ? 13.607 -3.670 -7.272 1.00 90.56 86 GLY A CA 1
ATOM 651 C C . GLY A 1 86 ? 13.612 -3.563 -5.744 1.00 90.56 86 GLY A C 1
ATOM 652 O O . GLY A 1 86 ? 12.656 -3.985 -5.093 1.00 90.56 86 GLY A O 1
ATOM 653 N N . VAL A 1 87 ? 14.645 -2.940 -5.166 1.00 93.62 87 VAL A N 1
ATOM 654 C CA . VAL A 1 87 ? 14.734 -2.689 -3.717 1.00 93.62 87 VAL A CA 1
ATOM 655 C C . VAL A 1 87 ? 13.595 -1.783 -3.250 1.00 93.62 87 VAL A C 1
ATOM 657 O O . VAL A 1 87 ? 12.924 -2.114 -2.274 1.00 93.62 87 VAL A O 1
ATOM 660 N N . ALA A 1 88 ? 13.323 -0.684 -3.958 1.00 91.44 88 ALA A N 1
ATOM 661 C CA . ALA A 1 88 ? 12.224 0.220 -3.630 1.00 91.44 88 ALA A CA 1
ATOM 662 C C . ALA A 1 88 ? 10.865 -0.505 -3.638 1.00 91.44 88 ALA A C 1
ATOM 664 O O . ALA A 1 88 ? 10.070 -0.341 -2.711 1.00 91.44 88 ALA A O 1
ATOM 665 N N . GLY A 1 89 ? 10.625 -1.369 -4.630 1.00 89.25 89 GLY A N 1
ATOM 666 C CA . GLY A 1 89 ? 9.423 -2.202 -4.701 1.00 89.25 89 GLY A CA 1
ATOM 667 C C . GLY A 1 89 ? 9.311 -3.207 -3.550 1.00 89.25 89 GLY A C 1
ATOM 668 O O . GLY A 1 89 ? 8.245 -3.333 -2.944 1.00 89.25 89 GLY A O 1
ATOM 669 N N . ALA A 1 90 ? 10.407 -3.891 -3.202 1.00 90.31 90 ALA A N 1
ATOM 670 C CA . ALA A 1 90 ? 10.441 -4.849 -2.096 1.00 90.31 90 ALA A CA 1
ATOM 671 C C . ALA A 1 90 ? 10.187 -4.172 -0.739 1.00 90.31 90 ALA A C 1
ATOM 673 O O . ALA A 1 90 ? 9.371 -4.650 0.051 1.00 90.31 90 ALA A O 1
ATOM 674 N N . VAL A 1 91 ? 10.827 -3.024 -0.496 1.00 92.25 91 VAL A N 1
ATOM 675 C CA . VAL A 1 91 ? 10.591 -2.205 0.701 1.00 92.25 91 VAL A CA 1
ATOM 676 C C . VAL A 1 91 ? 9.135 -1.751 0.752 1.00 92.25 91 VAL A C 1
ATOM 678 O O . VAL A 1 91 ? 8.488 -1.911 1.784 1.00 92.25 91 VAL A O 1
ATOM 681 N N . GLY A 1 92 ? 8.580 -1.269 -0.364 1.00 87.88 92 GLY A N 1
ATOM 682 C CA . GLY A 1 92 ? 7.170 -0.890 -0.454 1.00 87.88 92 GLY A CA 1
ATOM 683 C C . GLY A 1 92 ? 6.220 -2.030 -0.072 1.00 87.88 92 GLY A C 1
ATOM 684 O O . GLY A 1 92 ? 5.328 -1.838 0.755 1.00 87.88 92 GLY A O 1
ATOM 685 N N . ALA A 1 93 ? 6.440 -3.239 -0.600 1.00 86.56 93 ALA A N 1
ATOM 686 C CA . ALA A 1 93 ? 5.623 -4.412 -0.282 1.00 86.56 93 ALA A CA 1
ATOM 687 C C . ALA A 1 93 ? 5.699 -4.803 1.206 1.00 86.56 93 ALA A C 1
ATOM 689 O O . ALA A 1 93 ? 4.674 -5.110 1.820 1.00 86.56 93 ALA A O 1
ATOM 690 N N . ILE A 1 94 ? 6.893 -4.739 1.803 1.00 88.38 94 ILE A N 1
ATOM 691 C CA . ILE A 1 94 ? 7.105 -4.976 3.237 1.00 88.38 94 ILE A CA 1
ATOM 692 C C . ILE A 1 94 ? 6.372 -3.913 4.071 1.00 88.38 94 ILE A C 1
AT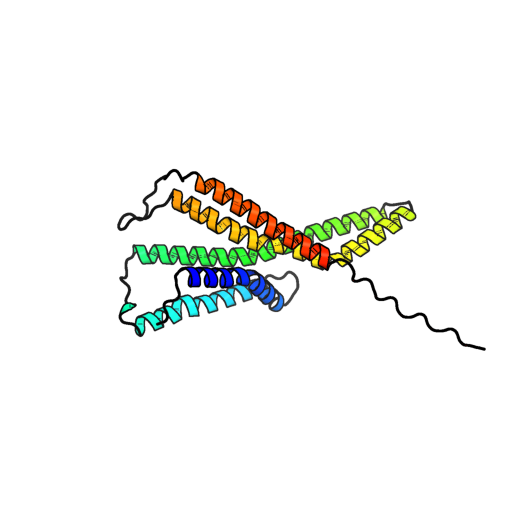OM 694 O O . ILE A 1 94 ? 5.646 -4.257 5.008 1.00 88.38 94 ILE A O 1
ATOM 698 N N . CYS A 1 95 ? 6.491 -2.635 3.701 1.00 89.25 95 CYS A N 1
ATOM 699 C CA . CYS A 1 95 ? 5.808 -1.528 4.367 1.00 89.25 95 CYS A CA 1
ATOM 700 C C . CYS A 1 95 ? 4.283 -1.685 4.335 1.00 89.25 95 CYS A C 1
ATOM 702 O O . CYS A 1 95 ? 3.646 -1.470 5.359 1.00 89.25 95 CYS A O 1
ATOM 704 N N . VAL A 1 96 ? 3.686 -2.127 3.222 1.00 84.25 96 VAL A N 1
ATOM 705 C CA . VAL A 1 96 ? 2.234 -2.402 3.133 1.00 84.25 96 VAL A CA 1
ATOM 706 C C . VAL A 1 96 ? 1.797 -3.448 4.169 1.00 84.25 96 VAL A C 1
ATOM 708 O O . VAL A 1 96 ? 0.777 -3.285 4.849 1.00 84.25 96 VAL A O 1
ATOM 711 N N . ILE A 1 97 ? 2.576 -4.523 4.317 1.00 83.75 97 ILE A N 1
ATOM 712 C CA . ILE A 1 97 ? 2.270 -5.622 5.242 1.00 83.75 97 ILE A CA 1
ATOM 713 C C . ILE A 1 97 ? 2.382 -5.152 6.698 1.00 83.75 97 ILE A C 1
ATOM 715 O O . ILE A 1 97 ? 1.496 -5.444 7.509 1.00 83.75 97 ILE A O 1
ATOM 719 N N . PHE A 1 98 ? 3.429 -4.395 7.036 1.00 86.06 98 PHE A N 1
ATOM 720 C CA . PHE A 1 98 ? 3.612 -3.868 8.391 1.00 86.06 98 PHE A CA 1
ATOM 721 C C . PHE A 1 98 ? 2.661 -2.722 8.730 1.00 86.06 98 PHE A C 1
ATOM 723 O O . PHE A 1 98 ? 2.148 -2.700 9.846 1.00 86.06 98 PHE A O 1
ATOM 730 N N . ALA A 1 99 ? 2.346 -1.836 7.784 1.00 84.62 99 ALA A N 1
ATOM 731 C CA . ALA A 1 99 ? 1.332 -0.797 7.960 1.00 84.62 99 ALA A CA 1
ATOM 732 C C . ALA A 1 99 ? -0.021 -1.420 8.328 1.00 84.62 99 ALA A C 1
ATOM 734 O O . ALA A 1 99 ? -0.688 -0.968 9.256 1.00 84.62 99 ALA A O 1
ATOM 735 N N . SER A 1 100 ? -0.381 -2.526 7.665 1.00 77.62 100 SER A N 1
ATOM 736 C CA . SER A 1 100 ? -1.605 -3.282 7.959 1.00 77.62 100 SER A CA 1
ATOM 737 C C . SER A 1 100 ? -1.639 -3.839 9.376 1.00 77.62 100 SER A C 1
ATOM 739 O O . SER A 1 100 ? -2.691 -3.837 10.011 1.00 77.62 100 SER A O 1
ATOM 741 N N . LYS A 1 101 ? -0.496 -4.295 9.897 1.00 80.69 101 LYS A N 1
ATOM 742 C CA . LYS A 1 101 ? -0.386 -4.724 11.295 1.00 80.69 101 LYS A CA 1
ATOM 743 C C . LYS A 1 101 ? -0.502 -3.532 12.247 1.00 80.69 101 LYS A C 1
ATOM 745 O O . LYS A 1 101 ? -1.309 -3.587 13.168 1.00 80.69 101 LYS A O 1
ATOM 750 N N . ALA A 1 102 ? 0.273 -2.476 12.007 1.00 85.31 102 ALA A N 1
ATOM 751 C CA . ALA A 1 102 ? 0.317 -1.295 12.863 1.00 85.31 102 ALA A CA 1
ATOM 752 C C . ALA A 1 102 ? -1.074 -0.668 13.032 1.00 85.31 102 ALA A C 1
ATOM 754 O O . ALA A 1 102 ? -1.495 -0.431 14.157 1.00 85.31 102 ALA A O 1
ATOM 755 N N . ALA A 1 103 ? -1.834 -0.517 11.945 1.00 81.69 103 ALA A N 1
ATOM 756 C CA . ALA A 1 103 ? -3.189 0.025 12.008 1.00 81.69 103 ALA A CA 1
ATOM 757 C C . ALA A 1 103 ? -4.140 -0.834 12.860 1.00 81.69 103 ALA A C 1
ATOM 759 O O . ALA A 1 103 ? -4.974 -0.304 13.587 1.00 81.69 103 ALA A O 1
ATOM 760 N N . VAL A 1 104 ? -4.015 -2.165 12.802 1.00 78.19 104 VAL A N 1
ATOM 761 C CA . VAL A 1 104 ? -4.832 -3.072 13.625 1.00 78.19 104 VAL A CA 1
ATOM 762 C C . VAL A 1 104 ? -4.447 -3.000 15.095 1.00 78.19 104 VAL A C 1
ATOM 764 O O . VAL A 1 104 ? -5.323 -3.085 15.950 1.00 78.19 104 VAL A O 1
ATOM 767 N N . ASP A 1 105 ? -3.160 -2.867 15.399 1.00 84.00 105 ASP A N 1
ATOM 768 C CA . ASP A 1 105 ? -2.697 -2.745 16.779 1.00 84.00 105 ASP A CA 1
ATOM 769 C C . ASP A 1 105 ? -3.138 -1.404 17.390 1.00 84.00 105 ASP A C 1
ATOM 771 O O . ASP A 1 105 ? -3.627 -1.390 18.517 1.00 84.00 105 ASP A O 1
ATOM 775 N N . THR A 1 106 ? -3.088 -0.307 16.625 1.00 85.69 106 THR A N 1
ATOM 776 C CA . THR A 1 106 ? -3.673 0.986 17.021 1.00 85.69 106 THR A CA 1
ATOM 777 C C . THR A 1 106 ? -5.176 0.864 17.275 1.00 85.69 106 THR A C 1
ATOM 779 O O . THR A 1 106 ? -5.648 1.261 18.338 1.00 85.69 106 THR A O 1
ATOM 782 N N . ALA A 1 107 ? -5.919 0.227 16.362 1.00 83.38 107 ALA A N 1
ATOM 783 C CA . ALA A 1 107 ? -7.355 -0.006 16.529 1.00 83.38 107 ALA A CA 1
ATOM 784 C C . ALA A 1 107 ? -7.678 -0.797 17.805 1.00 83.38 107 ALA A C 1
ATOM 786 O O . ALA A 1 107 ? -8.670 -0.532 18.476 1.00 83.38 107 ALA A O 1
ATOM 787 N N . LYS A 1 108 ? -6.850 -1.788 18.152 1.00 85.25 108 LYS A N 1
ATOM 788 C CA . LYS A 1 108 ? -7.015 -2.545 19.398 1.00 85.25 108 LYS A CA 1
ATOM 789 C C . LYS A 1 108 ? -6.809 -1.666 20.622 1.00 85.25 108 LYS A C 1
ATOM 791 O O . LYS A 1 108 ? -7.676 -1.670 21.487 1.00 85.25 108 LYS A O 1
ATOM 796 N N . GLY A 1 109 ? -5.725 -0.892 20.662 1.00 86.62 109 GLY A N 1
ATOM 797 C CA . GLY A 1 109 ? -5.426 -0.017 21.797 1.00 86.62 109 GLY A CA 1
ATOM 798 C C . GLY A 1 109 ? -6.513 1.033 22.041 1.00 86.62 109 GLY A C 1
ATOM 799 O O . GLY A 1 109 ? -6.934 1.245 23.177 1.00 86.62 109 GLY A O 1
ATOM 800 N N . GLU A 1 110 ? -7.034 1.651 20.980 1.00 88.12 110 GLU A N 1
ATOM 801 C CA . GLU A 1 110 ? -8.139 2.611 21.094 1.00 88.12 110 GLU A CA 1
ATOM 802 C C . GLU A 1 110 ? -9.450 1.961 21.532 1.00 88.12 110 GLU A C 1
ATOM 804 O O . GLU A 1 110 ? -10.187 2.534 22.338 1.00 88.12 110 GLU A O 1
ATOM 809 N N . PHE A 1 111 ? -9.734 0.756 21.030 1.00 88.94 111 PHE A N 1
ATOM 810 C CA . PHE A 1 111 ? -10.905 -0.008 21.444 1.00 88.94 111 PHE A CA 1
ATOM 811 C C . PHE A 1 111 ? -10.843 -0.349 22.934 1.00 88.94 111 PHE A C 1
ATOM 813 O O . PHE A 1 111 ? -11.795 -0.086 23.660 1.00 88.94 111 PHE A O 1
ATOM 820 N N . GLU A 1 112 ? -9.711 -0.883 23.395 1.00 91.00 112 GLU A N 1
ATOM 821 C CA . GLU A 1 112 ? -9.476 -1.232 24.799 1.00 91.00 112 GLU A CA 1
ATOM 822 C C . GLU A 1 112 ? -9.559 0.003 25.705 1.00 91.00 112 GLU A C 1
ATOM 824 O O . GLU A 1 112 ? -10.165 -0.054 26.773 1.00 91.00 112 GLU A O 1
ATOM 829 N N . THR A 1 113 ? -9.031 1.146 25.256 1.00 92.69 113 THR A N 1
ATOM 830 C CA . THR A 1 113 ? -9.110 2.417 25.994 1.00 92.69 113 THR A CA 1
ATOM 831 C C . THR A 1 113 ? -10.554 2.906 26.128 1.00 92.69 113 THR A C 1
ATOM 833 O O . THR A 1 113 ? -10.979 3.286 27.220 1.00 92.69 113 THR A O 1
ATOM 836 N N . ARG A 1 114 ? -11.336 2.873 25.040 1.00 89.31 114 ARG A N 1
ATOM 837 C CA . ARG A 1 114 ? -12.765 3.230 25.074 1.00 89.31 114 ARG A CA 1
ATOM 838 C C . ARG A 1 114 ? -13.581 2.258 25.917 1.00 89.31 114 ARG A C 1
ATOM 840 O O . ARG A 1 114 ? -14.459 2.692 26.654 1.00 89.31 114 ARG A O 1
ATOM 847 N N . GLU A 1 115 ? -13.287 0.963 25.830 1.00 91.50 115 GLU A N 1
ATOM 848 C CA . GLU A 1 115 ? -13.943 -0.055 26.648 1.00 91.50 115 GLU A CA 1
ATOM 849 C C . GLU A 1 115 ? -13.675 0.197 28.137 1.00 91.50 115 GLU A C 1
ATOM 851 O O . GLU A 1 115 ? -14.611 0.213 28.932 1.00 91.50 115 GLU A O 1
ATOM 856 N N . ALA A 1 116 ? -12.421 0.468 28.509 1.00 93.44 116 ALA A N 1
ATOM 857 C CA . ALA A 1 116 ? -12.046 0.793 29.882 1.00 93.44 116 ALA A CA 1
ATOM 858 C C . ALA A 1 116 ? -12.732 2.072 30.390 1.00 93.44 116 ALA A C 1
ATOM 860 O O . ALA A 1 116 ? -13.181 2.106 31.535 1.00 93.44 116 ALA A O 1
ATOM 861 N N . ALA A 1 117 ? -12.861 3.099 29.544 1.00 93.50 117 ALA A N 1
ATOM 862 C CA . ALA A 1 117 ? -13.568 4.330 29.891 1.00 93.50 117 ALA A CA 1
ATOM 863 C C . ALA A 1 117 ? -15.067 4.090 30.154 1.00 93.50 117 ALA A C 1
ATOM 865 O O . ALA A 1 117 ? -15.593 4.585 31.148 1.00 93.50 117 ALA A O 1
ATOM 866 N N . LEU A 1 118 ? -15.735 3.288 29.316 1.00 92.31 118 LEU A N 1
ATOM 867 C CA . LEU A 1 118 ? -17.145 2.919 29.499 1.00 92.31 118 LEU A CA 1
ATOM 868 C C . LEU A 1 118 ? -17.364 2.077 30.762 1.00 92.31 118 LEU A C 1
ATOM 870 O O . LEU A 1 118 ? -18.321 2.308 31.498 1.00 92.31 118 LEU A O 1
ATOM 874 N N . VAL A 1 119 ? -16.463 1.130 31.045 1.00 93.94 119 VAL A N 1
ATOM 875 C CA . VAL A 1 119 ? -16.498 0.338 32.285 1.00 93.94 119 VAL A CA 1
ATOM 876 C C . VAL A 1 119 ? -16.337 1.245 33.507 1.00 93.94 119 VAL A C 1
ATOM 878 O O . VAL A 1 119 ? -17.152 1.179 34.422 1.00 93.94 119 VAL A O 1
ATOM 881 N N . ALA A 1 120 ? -15.356 2.152 33.496 1.00 93.94 120 ALA A N 1
ATOM 882 C CA . ALA A 1 120 ? -15.150 3.099 34.589 1.00 93.94 120 ALA A CA 1
ATOM 883 C C . ALA A 1 120 ? -16.356 4.035 34.788 1.00 93.94 120 ALA A C 1
ATOM 885 O O . ALA A 1 120 ? -16.755 4.296 35.923 1.00 93.94 120 ALA A O 1
ATOM 886 N N . GLN A 1 121 ? -16.972 4.503 33.697 1.00 91.69 121 GLN A N 1
ATOM 887 C CA . GLN A 1 121 ? -18.187 5.313 33.750 1.00 91.69 121 GLN A CA 1
ATOM 888 C C . GLN A 1 121 ? -19.342 4.534 34.392 1.00 91.69 121 GLN A C 1
ATOM 890 O O . GLN A 1 121 ? -19.975 5.047 35.311 1.00 91.69 121 GLN A O 1
ATOM 895 N N . MET A 1 122 ? -19.573 3.288 33.967 1.00 91.56 122 MET A N 1
ATOM 896 C CA . MET A 1 122 ? -20.604 2.406 34.524 1.00 91.56 122 MET A CA 1
ATOM 897 C C . MET A 1 122 ? -20.388 2.122 36.021 1.00 91.56 122 MET A C 1
ATOM 899 O O . MET A 1 122 ? -21.360 2.073 36.776 1.00 91.56 122 MET A O 1
ATOM 903 N N . ASP A 1 123 ? -19.137 1.947 36.453 1.00 91.56 123 ASP A N 1
ATOM 904 C CA . ASP A 1 123 ? -18.791 1.687 37.856 1.00 91.56 123 ASP A CA 1
ATOM 905 C C . ASP A 1 123 ? -18.942 2.933 38.746 1.00 91.56 123 ASP A C 1
ATOM 907 O O . ASP A 1 123 ? -19.312 2.813 39.914 1.00 91.56 123 ASP A O 1
ATOM 911 N N . SER A 1 124 ? -18.687 4.128 38.200 1.00 91.00 124 SER A N 1
ATOM 912 C CA . SER A 1 124 ? -18.805 5.408 38.919 1.00 91.00 124 SER A CA 1
ATOM 913 C C . SER A 1 124 ? -20.226 5.988 38.962 1.00 91.00 124 SER A C 1
ATOM 915 O O . SER A 1 124 ? -20.507 6.868 39.777 1.00 91.00 124 SER A O 1
ATOM 917 N N . GLU A 1 125 ? -21.123 5.516 38.093 1.00 91.81 125 GLU A N 1
ATOM 918 C CA . GLU A 1 125 ? -22.475 6.052 37.953 1.00 91.81 125 GLU A CA 1
ATOM 919 C C . GLU A 1 125 ? -23.406 5.515 39.052 1.00 91.81 125 GLU A C 1
ATOM 921 O O . GLU A 1 125 ? -23.708 4.320 39.129 1.00 91.81 125 GLU A O 1
ATOM 926 N N . ALA A 1 126 ? -23.871 6.424 39.909 1.00 88.25 126 ALA A N 1
ATOM 927 C CA . ALA A 1 126 ? -24.758 6.111 41.027 1.00 88.25 126 ALA A CA 1
ATOM 928 C C . ALA A 1 126 ? -26.239 6.045 40.613 1.00 88.25 126 ALA A C 1
ATOM 930 O O . ALA A 1 126 ? -27.038 5.414 41.306 1.00 88.25 126 ALA A O 1
ATOM 931 N N . ASP A 1 127 ? -26.612 6.691 39.502 1.00 94.06 127 ASP A N 1
ATOM 932 C CA . ASP A 1 127 ? -27.976 6.674 38.975 1.00 94.06 127 ASP A CA 1
ATOM 933 C C . ASP A 1 127 ? -28.265 5.338 38.250 1.00 94.06 127 ASP A C 1
ATOM 935 O O . ASP A 1 127 ? -27.639 5.049 37.222 1.00 94.06 127 ASP A O 1
ATOM 939 N N . PRO A 1 128 ? -29.233 4.523 38.723 1.00 90.69 128 PRO A N 1
ATOM 940 C CA . PRO A 1 128 ? -29.564 3.237 38.110 1.00 90.69 128 PRO A CA 1
ATOM 941 C C . PRO A 1 128 ? -29.970 3.343 36.636 1.00 90.69 128 PRO A C 1
ATOM 943 O O . PRO A 1 128 ? -29.682 2.436 35.854 1.00 90.69 128 PRO A O 1
ATOM 946 N N . ALA A 1 129 ? -30.627 4.440 36.243 1.00 92.00 129 ALA A N 1
ATOM 947 C CA . ALA A 1 129 ? -31.081 4.634 34.871 1.00 92.00 129 ALA A CA 1
ATOM 948 C C . ALA A 1 129 ? -29.901 4.904 33.927 1.00 92.00 129 ALA A C 1
ATOM 950 O O . ALA A 1 129 ? -29.818 4.316 32.848 1.00 92.00 129 ALA A O 1
ATOM 951 N N . LYS A 1 130 ? -28.952 5.746 34.351 1.00 90.94 130 LYS A N 1
ATOM 952 C CA . LYS A 1 130 ? -27.740 6.039 33.573 1.00 90.94 130 LYS A CA 1
ATOM 953 C C . LYS A 1 130 ? -26.788 4.853 33.532 1.00 90.94 130 LYS A C 1
ATOM 955 O O . LYS A 1 130 ? -26.222 4.571 32.483 1.00 90.94 130 LYS A O 1
ATOM 960 N N . LYS A 1 131 ? -26.671 4.106 34.630 1.00 91.88 131 LYS A N 1
ATOM 961 C CA . LYS A 1 131 ? -25.874 2.878 34.676 1.00 91.88 131 LYS A CA 1
ATOM 962 C C . LYS A 1 131 ? -26.362 1.838 33.664 1.00 91.88 131 LYS A C 1
ATOM 964 O O . LYS A 1 131 ? -25.550 1.288 32.926 1.00 91.88 131 LYS A O 1
ATOM 969 N N . ALA A 1 132 ? -27.678 1.625 33.579 1.00 92.12 132 ALA A N 1
ATOM 970 C CA . ALA A 1 132 ? -28.276 0.730 32.588 1.00 92.12 132 ALA A CA 1
ATOM 971 C C . ALA A 1 132 ? -28.054 1.217 31.142 1.00 92.12 132 ALA A C 1
ATOM 973 O O . ALA A 1 132 ? -27.834 0.404 30.245 1.00 92.12 132 ALA A O 1
ATOM 974 N N . ALA A 1 133 ? -28.070 2.536 30.913 1.00 91.75 133 ALA A N 1
ATOM 975 C CA . ALA A 1 133 ? -27.757 3.115 29.607 1.00 91.75 133 ALA A CA 1
ATOM 976 C C . ALA A 1 133 ? -26.290 2.867 29.203 1.00 91.75 133 ALA A C 1
ATOM 978 O O . ALA A 1 133 ? -26.038 2.381 28.102 1.00 91.75 133 ALA A O 1
ATOM 979 N N . THR A 1 134 ? -25.335 3.108 30.107 1.00 89.88 134 THR A N 1
ATOM 980 C CA . THR A 1 134 ? -23.903 2.853 29.866 1.00 89.88 134 THR A CA 1
ATOM 981 C C . THR A 1 134 ? -23.610 1.361 29.670 1.00 89.88 134 THR A C 1
ATOM 983 O O . THR A 1 134 ? -22.780 0.995 28.842 1.00 89.88 134 THR A O 1
ATOM 986 N N . GLU A 1 135 ? -24.305 0.470 30.385 1.00 91.94 135 GLU A N 1
ATOM 987 C CA . GLU A 1 135 ? -24.189 -0.982 30.190 1.00 91.94 135 GLU A CA 1
ATOM 988 C C . GLU A 1 135 ? -24.663 -1.412 28.790 1.00 91.94 135 GLU A C 1
ATOM 990 O O . GLU A 1 135 ? -24.012 -2.233 28.133 1.00 91.94 135 GLU A O 1
ATOM 995 N N . ALA A 1 136 ? -25.771 -0.838 28.310 1.00 92.81 136 ALA A N 1
ATOM 996 C CA . ALA A 1 136 ? -26.264 -1.077 26.958 1.00 92.81 136 ALA A CA 1
ATOM 997 C C . ALA A 1 136 ? -25.259 -0.590 25.900 1.00 92.81 136 ALA A C 1
ATOM 999 O O . ALA A 1 136 ? -24.937 -1.347 24.981 1.00 92.81 136 ALA A O 1
ATOM 1000 N N . GLU A 1 137 ? -24.701 0.612 26.078 1.00 91.25 137 GLU A N 1
ATOM 1001 C CA . GLU A 1 137 ? -23.666 1.173 25.200 1.00 91.25 137 GLU A CA 1
ATOM 1002 C C . GLU A 1 137 ? -22.396 0.307 25.187 1.00 91.25 137 GLU A C 1
ATOM 1004 O O . GLU A 1 137 ? -21.877 -0.028 24.123 1.00 91.25 137 GLU A O 1
ATOM 1009 N N . LEU A 1 138 ? -21.919 -0.142 26.352 1.00 91.38 138 LEU A N 1
ATOM 1010 C CA . LEU A 1 138 ? -20.765 -1.038 26.467 1.00 91.38 138 LEU A CA 1
ATOM 1011 C C . LEU A 1 138 ? -21.002 -2.367 25.740 1.00 91.38 138 LEU A C 1
ATOM 1013 O O . LEU A 1 138 ? -20.101 -2.892 25.079 1.00 91.38 138 LEU A O 1
ATOM 1017 N N . LYS A 1 139 ? -22.205 -2.936 25.863 1.00 93.50 139 LYS A N 1
ATOM 1018 C CA . LYS A 1 139 ? -22.571 -4.188 25.193 1.00 93.50 139 LYS A CA 1
ATOM 1019 C C . LYS A 1 139 ? -22.612 -4.022 23.675 1.00 93.50 139 LYS A C 1
ATOM 1021 O O . LYS A 1 139 ? -22.108 -4.893 22.965 1.00 93.50 139 LYS A O 1
ATOM 1026 N N . GLU A 1 140 ? -23.173 -2.920 23.190 1.00 91.94 140 GLU A N 1
ATOM 1027 C CA . GLU A 1 140 ? -23.180 -2.571 21.768 1.00 91.94 140 GLU A CA 1
ATOM 1028 C C . GLU A 1 140 ? -21.753 -2.363 21.246 1.00 91.94 140 GLU A C 1
ATOM 1030 O O . GLU A 1 140 ? -21.342 -3.022 20.289 1.00 91.94 140 GLU A O 1
ATOM 1035 N N . PHE A 1 141 ? -20.946 -1.564 21.948 1.00 89.00 141 PHE A N 1
ATOM 1036 C CA . PHE A 1 141 ? -19.552 -1.298 21.600 1.00 89.00 141 PHE A CA 1
ATOM 1037 C C . PHE A 1 141 ? -18.708 -2.582 21.540 1.00 89.00 141 PHE A C 1
ATOM 1039 O O . PHE A 1 141 ? -17.953 -2.801 20.590 1.00 89.00 141 PHE A O 1
ATOM 1046 N N . ARG A 1 142 ? -18.891 -3.501 22.501 1.00 89.88 142 ARG A N 1
ATOM 1047 C CA . ARG A 1 142 ? -18.291 -4.849 22.479 1.00 89.88 142 ARG A CA 1
ATOM 1048 C C . ARG A 1 142 ? -18.709 -5.663 21.258 1.00 89.88 142 ARG A C 1
ATOM 1050 O O . ARG A 1 142 ? -17.872 -6.372 20.695 1.00 89.88 142 ARG A O 1
ATOM 1057 N N . GLY A 1 143 ? -19.973 -5.556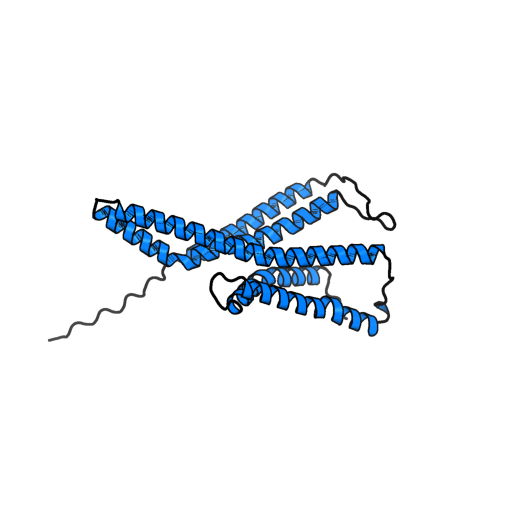 20.852 1.00 86.69 143 GLY A N 1
ATOM 1058 C CA . GLY A 1 143 ? -20.506 -6.179 19.642 1.00 86.69 143 GLY A CA 1
ATOM 1059 C C . GLY A 1 143 ? -19.875 -5.637 18.355 1.00 86.69 143 GLY A C 1
ATOM 1060 O O . GLY A 1 143 ? -19.678 -6.390 17.403 1.00 86.69 143 GLY A O 1
ATOM 1061 N N . GLU A 1 144 ? -19.465 -4.368 18.339 1.00 86.38 144 GLU A N 1
ATOM 1062 C CA . GLU A 1 144 ? -18.849 -3.718 17.176 1.00 86.38 144 GLU A CA 1
ATOM 1063 C C . GLU A 1 144 ? -17.332 -3.949 17.031 1.00 86.38 144 GLU A C 1
ATOM 1065 O O . GLU A 1 144 ? -16.719 -3.466 16.076 1.00 86.38 144 GLU A O 1
ATOM 1070 N N . ARG A 1 145 ? -16.697 -4.736 17.909 1.00 82.44 145 ARG A N 1
ATOM 1071 C CA . ARG A 1 145 ? -15.236 -4.961 17.919 1.00 82.44 145 ARG A CA 1
ATOM 1072 C C . ARG A 1 145 ? -14.647 -5.323 16.551 1.00 82.44 145 ARG A C 1
ATOM 1074 O O . ARG A 1 145 ? -13.623 -4.779 16.138 1.00 82.44 145 ARG A O 1
ATOM 1081 N N . ALA A 1 146 ? -15.286 -6.248 15.835 1.00 75.12 146 ALA A N 1
ATOM 1082 C CA . ALA A 1 146 ? -14.807 -6.698 14.527 1.00 75.12 146 ALA A CA 1
ATOM 1083 C C . ALA A 1 146 ? -14.830 -5.571 13.479 1.00 75.12 146 ALA A C 1
ATOM 1085 O O . ALA A 1 146 ? -13.902 -5.453 12.678 1.00 75.12 146 ALA A O 1
ATOM 1086 N N . LYS A 1 147 ? -15.863 -4.723 13.527 1.00 75.81 147 LYS A N 1
ATOM 1087 C CA . LYS A 1 147 ? -16.043 -3.556 12.658 1.00 75.81 147 LYS A CA 1
ATOM 1088 C C . LYS A 1 147 ? -15.028 -2.466 13.001 1.00 75.81 147 LYS A C 1
ATOM 1090 O O . LYS A 1 147 ? -14.376 -1.949 12.101 1.00 75.81 147 LYS A O 1
ATOM 1095 N N . PHE A 1 148 ? -14.796 -2.219 14.292 1.00 76.56 148 PHE A N 1
ATOM 1096 C CA . PHE A 1 148 ? -13.798 -1.259 14.768 1.00 76.56 148 PHE A CA 1
ATOM 1097 C C . PHE A 1 148 ? -12.388 -1.576 14.236 1.00 76.56 148 PHE A C 1
ATOM 1099 O O . PHE A 1 148 ? -11.693 -0.703 13.718 1.00 76.56 148 PHE A O 1
ATOM 1106 N N . TYR A 1 149 ? -11.981 -2.850 14.267 1.00 75.06 149 TYR A N 1
ATOM 1107 C CA . TYR A 1 149 ? -10.685 -3.276 13.720 1.00 75.06 149 TYR A CA 1
ATOM 1108 C C . TYR A 1 149 ? -10.634 -3.271 12.189 1.00 75.06 149 TYR A C 1
ATOM 1110 O O . TYR A 1 149 ? -9.547 -3.197 11.611 1.00 75.06 149 TYR A O 1
ATOM 1118 N N . ALA A 1 150 ? -11.783 -3.396 11.523 1.00 67.94 150 ALA A N 1
ATOM 1119 C CA . ALA A 1 150 ? -11.871 -3.327 10.072 1.00 67.94 150 ALA A CA 1
ATOM 1120 C C . ALA A 1 150 ? -11.701 -1.887 9.566 1.00 67.94 150 ALA A C 1
ATOM 1122 O O . ALA A 1 150 ? -10.975 -1.699 8.591 1.00 67.94 150 ALA A O 1
ATOM 1123 N N . SER A 1 151 ? -12.264 -0.884 10.255 1.00 67.44 151 SER A N 1
ATOM 1124 C CA . SER A 1 151 ? -12.170 0.535 9.870 1.00 67.44 151 SER A CA 1
ATOM 1125 C C . SER A 1 151 ? -10.728 1.001 9.644 1.00 67.44 151 SER A C 1
ATOM 1127 O O . SER A 1 151 ? -10.408 1.562 8.601 1.00 67.44 151 SER A O 1
ATOM 1129 N N . TYR A 1 152 ? -9.811 0.650 10.546 1.00 65.94 152 TYR A N 1
ATOM 1130 C CA . TYR A 1 152 ? -8.393 1.016 10.432 1.00 65.94 152 TYR A CA 1
ATOM 1131 C C . TYR A 1 152 ? -7.669 0.402 9.224 1.00 65.94 152 TYR A C 1
ATOM 1133 O O . TYR A 1 152 ? -6.719 0.977 8.693 1.00 65.94 152 TYR A O 1
ATOM 1141 N N . ARG A 1 153 ? -8.122 -0.760 8.741 1.00 62.81 153 ARG A N 1
ATOM 1142 C CA . ARG A 1 153 ? -7.534 -1.433 7.567 1.00 62.81 153 ARG A CA 1
ATOM 1143 C C . ARG A 1 153 ? -7.965 -0.784 6.259 1.00 62.81 153 ARG A C 1
ATOM 1145 O O . ARG A 1 153 ? -7.266 -0.901 5.255 1.00 62.81 153 ARG A O 1
ATOM 1152 N N . ILE A 1 154 ? -9.123 -0.128 6.260 1.00 64.00 154 ILE A N 1
ATOM 1153 C CA . ILE A 1 154 ? -9.759 0.403 5.052 1.00 64.00 154 ILE A CA 1
ATOM 1154 C C . ILE A 1 154 ? -8.957 1.563 4.460 1.00 64.00 154 ILE A C 1
ATOM 1156 O O . ILE A 1 154 ? -8.970 1.729 3.242 1.00 64.00 154 ILE A O 1
ATOM 1160 N N . LEU A 1 155 ? -8.211 2.297 5.286 1.00 70.19 155 LEU A N 1
ATOM 1161 C CA . LEU A 1 155 ? -7.483 3.493 4.865 1.00 70.19 155 LEU A CA 1
ATOM 1162 C C . LEU A 1 155 ? -6.138 3.188 4.194 1.00 70.19 155 LEU A C 1
ATOM 1164 O O . LEU A 1 155 ? -5.685 3.962 3.358 1.00 70.19 155 LEU A O 1
ATOM 1168 N N . ILE A 1 156 ? -5.508 2.050 4.491 1.00 74.50 156 ILE A N 1
ATOM 1169 C CA . ILE A 1 156 ? -4.113 1.799 4.092 1.00 74.50 156 ILE A CA 1
ATOM 1170 C C . ILE A 1 156 ? -3.961 1.694 2.578 1.00 74.50 156 ILE A C 1
ATOM 1172 O O . ILE A 1 156 ? -3.151 2.408 1.992 1.00 74.50 156 ILE A O 1
ATOM 1176 N N . ALA A 1 157 ? -4.727 0.809 1.932 1.00 72.44 157 ALA A N 1
ATOM 1177 C CA . ALA A 1 157 ? -4.591 0.611 0.490 1.00 72.44 157 ALA A CA 1
ATOM 1178 C C . ALA A 1 157 ? -4.934 1.893 -0.290 1.00 72.44 157 ALA A C 1
ATOM 1180 O O . ALA A 1 157 ? -4.109 2.316 -1.097 1.00 72.44 157 ALA A O 1
ATOM 1181 N N . PRO A 1 158 ? -6.071 2.570 -0.033 1.00 75.56 158 PRO A N 1
ATOM 1182 C CA . PRO A 1 158 ? -6.406 3.803 -0.735 1.00 75.56 158 PRO A CA 1
ATOM 1183 C C . PRO A 1 158 ? -5.370 4.907 -0.527 1.00 75.56 158 PRO A C 1
ATOM 1185 O O . PRO A 1 158 ? -5.000 5.534 -1.509 1.00 75.56 158 PRO A O 1
ATOM 1188 N N . LEU A 1 159 ? -4.832 5.083 0.689 1.00 76.81 159 LEU A N 1
ATOM 1189 C CA . LEU A 1 159 ? -3.780 6.072 0.950 1.00 76.81 159 LEU A CA 1
ATOM 1190 C C . LEU A 1 159 ? -2.502 5.784 0.153 1.00 76.81 159 LEU A C 1
ATOM 1192 O O . LEU A 1 159 ? -1.936 6.690 -0.456 1.00 76.81 159 LEU A O 1
ATOM 1196 N N . ILE A 1 160 ? -2.049 4.528 0.119 1.00 80.69 160 ILE A N 1
ATOM 1197 C CA . ILE A 1 160 ? -0.839 4.143 -0.623 1.00 80.69 160 ILE A CA 1
ATOM 1198 C C . ILE A 1 160 ? -1.046 4.351 -2.127 1.00 80.69 160 ILE A C 1
ATOM 1200 O O . ILE A 1 160 ? -0.201 4.950 -2.794 1.00 80.69 160 ILE A O 1
ATOM 1204 N N . PHE A 1 161 ? -2.184 3.903 -2.660 1.00 76.44 161 PHE A N 1
ATOM 1205 C CA . PHE A 1 161 ? -2.471 3.989 -4.091 1.00 76.44 161 PHE A CA 1
ATOM 1206 C C . PHE A 1 161 ? -2.888 5.390 -4.557 1.00 76.44 161 PHE A C 1
ATOM 1208 O O . PHE A 1 161 ? -2.735 5.683 -5.740 1.00 76.44 161 PHE A O 1
ATOM 1215 N N . SER A 1 162 ? -3.333 6.280 -3.663 1.00 78.19 162 SER A N 1
ATOM 1216 C CA . SER A 1 162 ? -3.509 7.704 -3.972 1.00 78.19 162 SER A CA 1
ATOM 1217 C C . SER A 1 162 ? -2.190 8.472 -3.911 1.00 78.19 162 SER A C 1
ATOM 1219 O O . SER A 1 162 ? -1.964 9.379 -4.709 1.00 78.19 162 SER A O 1
ATOM 1221 N N . LEU A 1 163 ? -1.300 8.112 -2.979 1.00 81.81 163 LEU A N 1
ATOM 1222 C CA . LEU A 1 163 ? -0.033 8.811 -2.775 1.00 81.81 163 LEU A CA 1
ATOM 1223 C C . LEU A 1 163 ? 1.026 8.425 -3.816 1.00 81.81 163 LEU A C 1
ATOM 1225 O O . LEU A 1 163 ? 1.833 9.265 -4.206 1.00 81.81 163 LEU A O 1
ATOM 1229 N N . ALA A 1 164 ? 1.022 7.184 -4.307 1.00 84.81 164 ALA A N 1
ATOM 1230 C CA . ALA A 1 164 ? 2.019 6.723 -5.271 1.00 84.81 164 ALA A CA 1
ATOM 1231 C C . ALA A 1 164 ? 2.031 7.536 -6.589 1.00 84.81 164 ALA A C 1
ATOM 1233 O O . ALA A 1 164 ? 3.113 7.976 -6.986 1.00 84.81 164 ALA A O 1
ATOM 1234 N N . PRO A 1 165 ? 0.887 7.835 -7.243 1.00 82.06 165 PRO A N 1
ATOM 1235 C CA . PRO A 1 165 ? 0.862 8.709 -8.418 1.00 82.06 165 PRO A CA 1
ATOM 1236 C C . PRO A 1 165 ? 1.349 10.133 -8.123 1.00 82.06 165 PRO A C 1
ATOM 1238 O O . PRO A 1 165 ? 2.053 10.721 -8.945 1.00 82.06 165 PRO A O 1
ATOM 1241 N N . LEU A 1 166 ? 1.013 10.675 -6.946 1.00 83.12 166 LEU A N 1
ATOM 1242 C CA . LEU A 1 166 ? 1.471 11.992 -6.492 1.00 83.12 166 LEU A CA 1
ATOM 1243 C C . LEU A 1 166 ? 2.995 12.029 -6.366 1.00 83.12 166 LEU A C 1
ATOM 1245 O O . LEU A 1 166 ? 3.634 12.876 -6.984 1.00 83.12 166 LEU A O 1
ATOM 1249 N N . ILE A 1 167 ? 3.584 11.078 -5.634 1.00 88.19 167 ILE A N 1
ATOM 1250 C CA . ILE A 1 167 ? 5.041 10.980 -5.463 1.00 88.19 167 ILE A CA 1
ATOM 1251 C C . ILE A 1 167 ? 5.726 10.786 -6.813 1.00 88.19 167 ILE A C 1
ATOM 1253 O O . ILE A 1 167 ? 6.703 11.472 -7.094 1.00 88.19 167 ILE A O 1
ATOM 1257 N N . ASN A 1 168 ? 5.205 9.899 -7.664 1.00 87.88 168 ASN A N 1
ATOM 1258 C CA . ASN A 1 168 ? 5.775 9.671 -8.988 1.00 87.88 168 ASN A CA 1
ATOM 1259 C C . ASN A 1 168 ? 5.779 10.953 -9.827 1.00 87.88 168 ASN A C 1
ATOM 1261 O O . ASN A 1 168 ? 6.773 11.265 -10.478 1.00 87.88 168 ASN A O 1
ATOM 1265 N N . THR A 1 169 ? 4.686 11.715 -9.781 1.00 84.81 169 THR A N 1
ATOM 1266 C CA . THR A 1 169 ? 4.572 12.970 -10.525 1.00 84.81 169 THR A CA 1
ATOM 1267 C C . THR A 1 169 ? 5.536 14.018 -9.986 1.00 84.81 169 THR A C 1
ATOM 1269 O O . THR A 1 169 ? 6.272 14.605 -10.766 1.00 84.81 169 THR A O 1
ATOM 1272 N N . LEU A 1 170 ? 5.601 14.208 -8.665 1.00 86.69 170 LEU A N 1
ATOM 1273 C CA . LEU A 1 170 ? 6.531 15.149 -8.032 1.00 86.69 170 LEU A CA 1
ATOM 1274 C C . LEU A 1 170 ? 7.994 14.788 -8.301 1.00 86.69 170 LEU A C 1
ATOM 1276 O O . LEU A 1 170 ? 8.791 15.664 -8.625 1.00 86.69 170 LEU A O 1
ATOM 1280 N N . LEU A 1 171 ? 8.343 13.502 -8.215 1.00 88.25 171 LEU A N 1
ATOM 1281 C CA . LEU A 1 171 ? 9.684 13.027 -8.541 1.00 88.25 171 LEU A CA 1
ATOM 1282 C C . LEU A 1 171 ? 10.014 13.307 -10.010 1.00 88.25 171 LEU A C 1
ATOM 1284 O O . LEU A 1 171 ? 11.097 13.803 -10.302 1.00 88.25 171 LEU A O 1
ATOM 1288 N N . SER A 1 172 ? 9.055 13.076 -10.909 1.00 85.62 172 SER A N 1
ATOM 1289 C CA . SER A 1 172 ? 9.204 13.346 -12.344 1.00 85.62 172 SER A CA 1
ATOM 1290 C C . SER A 1 172 ? 9.258 14.837 -12.684 1.00 85.62 172 SER A C 1
ATOM 1292 O O . SER A 1 172 ? 9.649 15.171 -13.790 1.00 85.62 172 SER A O 1
ATOM 1294 N N . LEU A 1 173 ? 8.873 15.749 -11.782 1.00 87.62 173 LEU A N 1
ATOM 1295 C CA . LEU A 1 173 ? 9.079 17.189 -11.996 1.00 87.62 173 LEU A CA 1
ATOM 1296 C C . LEU A 1 173 ? 10.530 17.599 -11.773 1.00 87.62 173 LEU A C 1
ATOM 1298 O O . LEU A 1 173 ? 10.955 18.589 -12.361 1.00 87.62 173 LEU A O 1
ATOM 1302 N N . ILE A 1 174 ? 11.239 16.865 -10.908 1.00 89.62 174 ILE A N 1
ATOM 1303 C CA . ILE A 1 174 ? 12.568 17.218 -10.400 1.00 89.62 174 ILE A CA 1
ATOM 1304 C C . ILE A 1 174 ? 13.662 16.380 -11.070 1.00 89.62 174 ILE A C 1
ATOM 1306 O O . ILE A 1 174 ? 14.761 16.877 -11.302 1.00 89.62 174 ILE A O 1
ATOM 1310 N N . TRP A 1 175 ? 13.393 15.106 -11.361 1.00 90.88 175 TRP A N 1
ATOM 1311 C CA . TRP A 1 175 ? 14.380 14.149 -11.850 1.00 90.88 175 TRP A CA 1
ATOM 1312 C C . TRP A 1 175 ? 14.033 13.644 -13.255 1.00 90.88 175 TRP A C 1
ATOM 1314 O O . TRP A 1 175 ? 13.062 12.914 -13.445 1.00 90.88 175 TRP A O 1
ATOM 1324 N N . HIS A 1 176 ? 14.875 14.007 -14.229 1.00 86.00 176 HIS A N 1
ATOM 1325 C CA . HIS A 1 176 ? 14.678 13.755 -15.661 1.00 86.00 176 HIS A CA 1
ATOM 1326 C C . HIS A 1 176 ? 15.883 13.017 -16.261 1.00 86.00 176 HIS A C 1
ATOM 1328 O O . HIS A 1 176 ? 16.653 13.616 -17.016 1.00 86.00 176 HIS A O 1
ATOM 1334 N N . PRO A 1 177 ? 16.102 11.734 -15.926 1.00 85.25 177 PRO A N 1
ATOM 1335 C CA . PRO A 1 177 ? 17.296 11.000 -16.344 1.00 85.25 177 PRO A CA 1
ATOM 1336 C C . PRO A 1 177 ? 17.450 10.968 -17.874 1.00 85.25 177 PRO A C 1
ATOM 1338 O O . PRO A 1 177 ? 16.532 10.578 -18.598 1.00 85.25 177 PRO A O 1
ATOM 1341 N N . LYS A 1 178 ? 18.636 11.344 -18.373 1.00 85.31 178 LYS A N 1
ATOM 1342 C CA . LYS A 1 178 ? 18.982 11.345 -19.805 1.00 85.31 178 LYS A CA 1
ATOM 1343 C C . LYS A 1 178 ? 19.992 10.242 -20.133 1.00 85.31 178 LYS A C 1
ATOM 1345 O O . LYS A 1 178 ? 20.782 9.845 -19.272 1.00 85.31 178 LYS A O 1
ATOM 1350 N N . PRO A 1 179 ? 20.030 9.744 -21.384 1.00 79.75 179 PRO A N 1
ATOM 1351 C CA . PRO A 1 179 ? 21.089 8.838 -21.818 1.00 79.75 179 PRO A CA 1
ATOM 1352 C C . PRO A 1 179 ? 22.472 9.471 -21.592 1.00 79.75 179 PRO A C 1
ATOM 1354 O O . PRO A 1 179 ? 22.776 10.511 -22.164 1.00 79.75 179 PRO A O 1
ATOM 1357 N N . GLY A 1 180 ? 23.296 8.854 -20.742 1.00 82.50 180 GLY A N 1
ATOM 1358 C CA . GLY A 1 180 ? 24.634 9.354 -20.387 1.00 82.50 180 GLY A CA 1
ATOM 1359 C C . GLY A 1 180 ? 24.685 10.335 -19.207 1.00 82.50 180 GLY A C 1
ATOM 1360 O O . GLY A 1 180 ? 25.761 10.513 -18.648 1.00 82.50 180 GLY A O 1
ATOM 1361 N N . ASP A 1 181 ? 23.549 10.887 -18.772 1.00 84.62 181 ASP A N 1
ATOM 1362 C CA . ASP A 1 181 ? 23.434 11.771 -17.602 1.00 84.62 181 ASP A CA 1
ATOM 1363 C C . ASP A 1 181 ? 22.220 11.366 -16.737 1.00 84.62 181 ASP A C 1
ATOM 1365 O O . ASP A 1 181 ? 21.120 11.918 -16.865 1.00 84.62 181 ASP A O 1
ATOM 1369 N N . PRO A 1 182 ? 22.371 10.336 -15.885 1.00 83.31 182 PRO A N 1
ATOM 1370 C CA . PRO A 1 182 ? 21.267 9.817 -15.086 1.00 83.31 182 PRO A CA 1
ATOM 1371 C C . PRO A 1 182 ? 20.876 10.728 -13.915 1.00 83.31 182 PRO A C 1
ATOM 1373 O O . PRO A 1 182 ? 19.778 10.576 -13.388 1.00 83.31 182 PRO A O 1
ATOM 1376 N N . PHE A 1 183 ? 21.734 11.667 -13.506 1.00 87.06 183 PHE A N 1
ATOM 1377 C CA . PHE A 1 183 ? 21.493 12.595 -12.392 1.00 87.06 183 PHE A CA 1
ATOM 1378 C C . PHE A 1 183 ? 21.098 13.986 -12.891 1.00 87.06 183 PHE A C 1
ATOM 1380 O O . PHE A 1 183 ? 21.450 15.008 -12.304 1.00 87.06 183 PHE A O 1
ATOM 1387 N N . HIS A 1 184 ? 20.350 14.020 -13.988 1.00 85.19 184 HIS A N 1
ATOM 1388 C CA . HIS A 1 184 ? 19.835 15.253 -14.541 1.00 85.19 184 HIS A CA 1
ATOM 1389 C C . HIS A 1 184 ? 18.621 15.721 -13.729 1.00 85.19 184 HIS A C 1
ATOM 1391 O O . HIS A 1 184 ? 17.528 15.151 -13.826 1.00 85.19 184 HIS A O 1
ATOM 1397 N N . PHE A 1 185 ? 18.831 16.748 -12.906 1.00 88.75 185 PHE A N 1
ATOM 1398 C CA . PHE A 1 185 ? 17.784 17.385 -12.116 1.00 88.75 185 PHE A CA 1
ATOM 1399 C C . PHE A 1 185 ? 17.415 18.739 -12.719 1.00 88.75 185 PHE A C 1
ATOM 1401 O O . PHE A 1 185 ? 18.284 19.545 -13.047 1.00 88.75 185 PHE A O 1
ATOM 1408 N N . GLY A 1 186 ? 16.122 18.995 -12.852 1.00 83.19 186 GLY A N 1
ATOM 1409 C CA . GLY A 1 186 ? 15.575 20.239 -13.385 1.00 83.19 186 GLY A CA 1
ATOM 1410 C C . GLY A 1 186 ? 14.185 20.460 -12.818 1.00 83.19 186 GLY A C 1
ATOM 1411 O O . GLY A 1 186 ? 13.574 19.510 -12.358 1.00 83.19 186 GLY A O 1
ATOM 1412 N N . PHE A 1 187 ? 13.698 21.697 -12.808 1.00 80.75 187 PHE A N 1
ATOM 1413 C CA . PHE A 1 187 ? 12.343 21.998 -12.353 1.00 80.75 187 PHE A CA 1
ATOM 1414 C C . PHE A 1 187 ? 11.524 22.505 -13.532 1.00 80.75 187 PHE A C 1
ATOM 1416 O O . PHE A 1 187 ? 11.645 23.667 -13.921 1.00 80.75 187 PHE A O 1
ATOM 1423 N N . ASP A 1 188 ? 10.695 21.630 -14.090 1.00 73.44 188 ASP A N 1
ATOM 1424 C CA . ASP A 1 188 ? 9.743 22.019 -15.124 1.00 73.44 188 ASP A CA 1
ATOM 1425 C C . ASP A 1 188 ? 8.439 22.453 -14.459 1.00 73.44 188 ASP A C 1
ATOM 1427 O O . ASP A 1 188 ? 7.764 21.662 -13.798 1.00 73.44 188 ASP A O 1
ATOM 1431 N N . LEU A 1 189 ? 8.091 23.734 -14.618 1.00 67.44 189 LEU A N 1
ATOM 1432 C CA . LEU A 1 189 ? 6.845 24.293 -14.098 1.00 67.44 189 LEU A CA 1
ATOM 1433 C C . LEU A 1 189 ? 5.659 23.541 -14.718 1.00 67.44 189 LEU A C 1
ATOM 1435 O O . LEU A 1 189 ? 5.439 23.628 -15.931 1.00 67.44 189 LEU A O 1
ATOM 1439 N N . PRO A 1 190 ? 4.880 22.804 -13.911 1.00 70.75 190 PRO A N 1
ATOM 1440 C CA . PRO A 1 190 ? 3.797 22.010 -14.445 1.00 70.75 190 PRO A CA 1
ATOM 1441 C C . PRO A 1 190 ? 2.693 22.913 -14.989 1.00 70.75 190 PRO A C 1
ATOM 1443 O O . PRO A 1 190 ? 2.388 23.972 -14.440 1.00 70.75 190 PRO A O 1
ATOM 1446 N N . SER A 1 191 ? 2.044 22.461 -16.061 1.00 80.12 191 SER A N 1
ATOM 1447 C CA . SER A 1 191 ? 0.834 23.115 -16.558 1.00 80.12 191 SER A CA 1
ATOM 1448 C C . SER A 1 191 ? -0.256 23.157 -15.474 1.00 80.12 191 SER A C 1
ATOM 1450 O O . SER A 1 191 ? -0.299 22.301 -14.586 1.00 80.12 191 SER A O 1
ATOM 1452 N N . TRP A 1 192 ? -1.190 24.107 -15.585 1.00 83.12 192 TRP A N 1
ATOM 1453 C CA . TRP A 1 192 ? -2.312 24.276 -14.646 1.00 83.12 192 TRP A CA 1
ATOM 1454 C C . TRP A 1 192 ? -3.175 23.010 -14.457 1.00 83.12 192 TRP A C 1
ATOM 1456 O O . TRP A 1 192 ? -3.887 22.888 -13.464 1.00 83.12 192 TRP A O 1
ATOM 1466 N N . HIS A 1 193 ? -3.086 22.040 -15.372 1.00 84.62 193 HIS A N 1
ATOM 1467 C CA . HIS A 1 193 ? -3.771 20.753 -15.275 1.00 84.62 193 HIS A CA 1
ATOM 1468 C C . HIS A 1 193 ? -3.279 19.894 -14.101 1.00 84.62 193 HIS A C 1
ATOM 1470 O O . HIS A 1 193 ? -4.066 19.123 -13.556 1.00 84.62 193 HIS A O 1
ATOM 1476 N N . LEU A 1 194 ? -2.009 20.014 -13.686 1.00 82.94 194 LEU A N 1
ATOM 1477 C CA . LEU A 1 194 ? -1.468 19.216 -12.581 1.00 82.94 194 LEU A CA 1
ATOM 1478 C C . LEU A 1 194 ? -2.199 19.479 -11.253 1.00 82.94 194 LEU A C 1
ATOM 1480 O O . LEU A 1 194 ? -2.719 18.519 -10.685 1.00 82.94 194 LEU A O 1
ATOM 1484 N N . PRO A 1 195 ? -2.287 20.725 -10.740 1.00 83.62 195 PRO A N 1
ATOM 1485 C CA . PRO A 1 195 ? -2.995 20.980 -9.487 1.00 83.62 195 PRO A CA 1
ATOM 1486 C C . PRO A 1 195 ? -4.480 20.602 -9.569 1.00 83.62 195 PRO A C 1
ATOM 1488 O O . PRO A 1 195 ? -5.024 20.069 -8.606 1.00 83.62 195 PRO A O 1
ATOM 1491 N N . VAL A 1 196 ? -5.124 20.783 -10.726 1.00 88.31 196 VAL A N 1
ATOM 1492 C CA . VAL A 1 196 ? -6.508 20.329 -10.945 1.00 88.31 196 VAL A CA 1
ATOM 1493 C C . VAL A 1 196 ? -6.618 18.807 -10.844 1.00 88.31 196 VAL A C 1
ATOM 1495 O O . VAL A 1 196 ? -7.502 18.301 -10.157 1.00 88.31 196 VAL A O 1
ATOM 1498 N N . GLY A 1 197 ? -5.695 18.069 -11.462 1.00 84.56 197 GLY A N 1
ATOM 1499 C CA . GLY A 1 197 ? -5.623 16.614 -11.350 1.00 84.56 197 GLY A CA 1
ATOM 1500 C C . GLY A 1 197 ? -5.423 16.146 -9.908 1.00 84.56 197 GLY A C 1
ATOM 1501 O O . GLY A 1 197 ? -6.104 15.223 -9.471 1.00 84.56 197 GLY A O 1
ATOM 1502 N N . ILE A 1 198 ? -4.560 16.821 -9.141 1.00 84.75 198 ILE A N 1
ATOM 1503 C CA . ILE A 1 198 ? -4.341 16.533 -7.714 1.00 84.75 198 ILE A CA 1
ATOM 1504 C C . ILE A 1 198 ? -5.641 16.698 -6.919 1.00 84.75 198 ILE A C 1
ATOM 1506 O O . ILE A 1 198 ? -6.002 15.811 -6.146 1.00 84.75 198 ILE A O 1
ATOM 1510 N N . VAL A 1 199 ? -6.373 17.79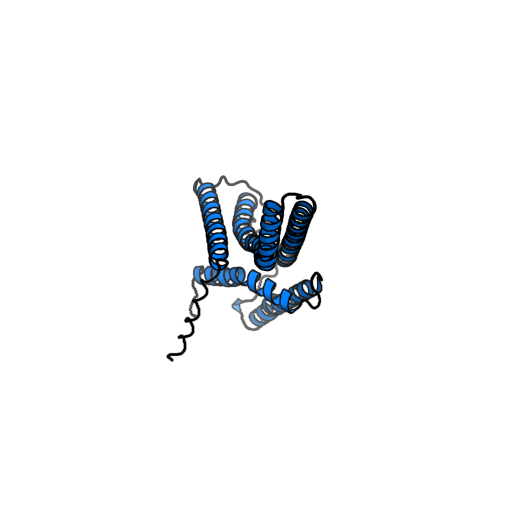4 -7.138 1.00 86.00 199 VAL A N 1
ATOM 1511 C CA . VAL A 1 199 ? -7.662 18.035 -6.473 1.00 86.00 199 VAL A CA 1
ATOM 1512 C C . VAL A 1 199 ? -8.682 16.960 -6.853 1.00 86.00 199 VAL A C 1
ATOM 1514 O O . VAL A 1 199 ? -9.344 16.414 -5.974 1.00 86.00 199 VAL A O 1
ATOM 1517 N N . LEU A 1 200 ? -8.781 16.597 -8.134 1.00 87.69 200 LEU A N 1
ATOM 1518 C CA . LEU A 1 200 ? -9.703 15.552 -8.590 1.00 87.69 200 LEU A CA 1
ATOM 1519 C C . LEU A 1 200 ? -9.369 14.177 -7.998 1.00 87.69 200 LEU A C 1
ATOM 1521 O O . LEU A 1 200 ? -10.276 13.461 -7.576 1.00 87.69 200 LEU A O 1
ATOM 1525 N N . VAL A 1 201 ? -8.085 13.816 -7.913 1.00 84.00 201 VAL A N 1
ATOM 1526 C CA . VAL A 1 201 ? -7.640 12.576 -7.258 1.00 84.00 201 VAL A CA 1
ATOM 1527 C C . VAL A 1 201 ? -7.975 12.597 -5.769 1.00 84.00 201 VAL A C 1
ATOM 1529 O O . VAL A 1 201 ? -8.463 11.594 -5.248 1.00 84.00 201 VAL A O 1
ATOM 1532 N N . ALA A 1 202 ? -7.766 13.725 -5.085 1.00 81.12 202 ALA A N 1
ATOM 1533 C CA . ALA A 1 202 ? -8.103 13.868 -3.671 1.00 81.12 202 ALA A CA 1
ATOM 1534 C C . ALA A 1 202 ? -9.612 13.699 -3.432 1.00 81.12 202 ALA A C 1
ATOM 1536 O O . ALA A 1 202 ? -10.012 12.911 -2.576 1.00 81.12 202 ALA A O 1
ATOM 1537 N N . VAL A 1 203 ? -10.449 14.360 -4.238 1.00 86.38 203 VAL A N 1
ATOM 1538 C CA . VAL A 1 203 ? -11.915 14.235 -4.172 1.00 86.38 203 VAL A CA 1
ATOM 1539 C C . VAL A 1 203 ? -12.362 12.808 -4.486 1.00 86.38 203 VAL A C 1
ATOM 1541 O O . VAL A 1 203 ? -13.163 12.243 -3.747 1.00 86.38 203 VAL A O 1
ATOM 1544 N N . GLY A 1 204 ? -11.827 12.192 -5.542 1.00 84.19 204 GLY A N 1
ATOM 1545 C CA . GLY A 1 204 ? -12.144 10.810 -5.900 1.00 84.19 204 GLY A CA 1
ATOM 1546 C C . GLY A 1 204 ? -11.762 9.822 -4.797 1.00 84.19 204 GLY A C 1
ATOM 1547 O O . GLY A 1 204 ? -12.569 8.976 -4.420 1.00 84.19 204 GLY A O 1
ATOM 1548 N N . THR A 1 205 ? -10.566 9.972 -4.221 1.00 80.69 205 THR A N 1
ATOM 1549 C CA . THR A 1 205 ? -10.097 9.145 -3.097 1.00 80.69 205 THR A CA 1
ATOM 1550 C C . THR A 1 205 ? -10.999 9.325 -1.878 1.00 80.69 205 THR A C 1
ATOM 1552 O O . THR A 1 205 ? -11.422 8.333 -1.286 1.00 80.69 205 THR A O 1
ATOM 1555 N N . PHE A 1 206 ? -11.359 10.569 -1.543 1.00 80.00 206 PHE A N 1
ATOM 1556 C CA . PHE A 1 206 ? -12.296 10.869 -0.463 1.00 80.00 206 PHE A CA 1
ATOM 1557 C C . PHE A 1 206 ? -13.655 10.204 -0.691 1.00 80.00 206 PHE A C 1
ATOM 1559 O O . PHE A 1 206 ? -14.146 9.524 0.199 1.00 80.00 206 PHE A O 1
ATOM 1566 N N . LEU A 1 207 ? -14.245 10.331 -1.882 1.00 82.38 207 LEU A N 1
ATOM 1567 C CA . LEU A 1 207 ? -15.547 9.734 -2.193 1.00 82.38 207 LEU A CA 1
ATOM 1568 C C . LEU A 1 207 ? -15.518 8.203 -2.136 1.00 82.38 207 LEU A C 1
ATOM 1570 O O . LEU A 1 207 ? -16.464 7.585 -1.647 1.00 82.38 207 LEU A O 1
ATOM 1574 N N . VAL A 1 208 ? -14.440 7.572 -2.608 1.00 79.50 208 VAL A N 1
ATOM 1575 C CA . VAL A 1 208 ? -14.263 6.115 -2.510 1.00 79.50 208 VAL A CA 1
ATOM 1576 C C . VAL A 1 208 ? -14.180 5.682 -1.050 1.00 79.50 208 VAL A C 1
ATOM 1578 O O . VAL A 1 208 ? -14.864 4.741 -0.655 1.00 79.50 208 VAL A O 1
ATOM 1581 N N . LEU A 1 209 ? -13.380 6.375 -0.240 1.00 74.62 209 LEU A N 1
ATOM 1582 C CA . LEU A 1 209 ? -13.247 6.084 1.186 1.00 74.62 209 LEU A CA 1
ATOM 1583 C C . LEU A 1 209 ? -14.563 6.315 1.934 1.00 74.62 209 LEU A C 1
ATOM 1585 O O . LEU A 1 209 ? -15.039 5.408 2.609 1.00 74.62 209 LEU A O 1
ATOM 1589 N N . TYR A 1 210 ? -15.197 7.464 1.716 1.00 75.62 210 TYR A N 1
ATOM 1590 C CA . TYR A 1 210 ? -16.474 7.838 2.313 1.00 75.62 210 TYR A CA 1
ATOM 1591 C C . TYR A 1 210 ? -17.594 6.862 1.944 1.00 75.62 210 TYR A C 1
ATOM 1593 O O . TYR A 1 210 ? -18.302 6.373 2.818 1.00 75.62 210 TYR A O 1
ATOM 1601 N N . SER A 1 211 ? -17.752 6.526 0.659 1.00 76.94 211 SER A N 1
ATOM 1602 C CA . SER A 1 211 ? -18.790 5.582 0.219 1.00 76.94 211 SER A CA 1
ATOM 1603 C C . SER A 1 211 ? -18.563 4.178 0.771 1.00 76.94 211 SER A C 1
ATOM 1605 O O . SER A 1 211 ? -19.525 3.484 1.099 1.00 76.94 211 SER A O 1
ATOM 1607 N N . LYS A 1 212 ? -17.302 3.762 0.918 1.00 68.06 212 LYS A N 1
ATOM 1608 C CA . LYS A 1 212 ? -16.948 2.467 1.493 1.00 68.06 212 LYS A CA 1
ATOM 1609 C C . LYS A 1 212 ? -17.205 2.429 2.999 1.00 68.06 212 LYS A C 1
ATOM 1611 O O . LYS A 1 212 ? -17.786 1.456 3.473 1.00 68.06 212 LYS A O 1
ATOM 1616 N N . GLU A 1 213 ? -16.851 3.483 3.731 1.00 67.88 213 GLU A N 1
ATOM 1617 C CA . GLU A 1 213 ? -17.216 3.642 5.144 1.00 67.88 213 GLU A CA 1
ATOM 1618 C C . GLU A 1 213 ? -18.740 3.662 5.328 1.00 67.88 213 GLU A C 1
ATOM 1620 O O . GLU A 1 213 ? -19.271 2.926 6.160 1.00 67.88 213 GLU A O 1
ATOM 1625 N N . ALA A 1 214 ? -19.461 4.416 4.495 1.00 66.19 214 ALA A N 1
ATOM 1626 C CA . ALA A 1 214 ? -20.919 4.480 4.517 1.00 66.19 214 ALA A CA 1
ATOM 1627 C C . ALA A 1 214 ? -21.571 3.121 4.198 1.00 66.19 214 ALA A C 1
ATOM 1629 O O . ALA A 1 214 ? -22.544 2.728 4.841 1.00 66.19 214 ALA A O 1
ATOM 1630 N N . ALA A 1 215 ? -21.049 2.365 3.230 1.00 65.56 215 ALA A N 1
ATOM 1631 C CA . ALA A 1 215 ? -21.572 1.043 2.882 1.00 65.56 215 ALA A CA 1
ATOM 1632 C C . ALA A 1 215 ? -21.381 0.021 4.016 1.00 65.56 215 ALA A C 1
ATOM 1634 O O . ALA A 1 215 ? -22.281 -0.774 4.293 1.00 65.56 215 ALA A O 1
ATOM 1635 N N . GLU A 1 216 ? -20.236 0.051 4.696 1.00 61.50 216 GLU A N 1
ATOM 1636 C CA . GLU A 1 216 ? -19.955 -0.831 5.834 1.00 61.50 216 GLU A CA 1
ATOM 1637 C C . GLU A 1 216 ? -20.740 -0.417 7.093 1.00 61.50 216 GLU A C 1
ATOM 1639 O O . GLU A 1 216 ? -21.208 -1.283 7.835 1.00 61.50 216 GLU A O 1
ATOM 1644 N N . ALA A 1 217 ? -20.993 0.881 7.301 1.00 57.91 217 ALA A N 1
ATOM 1645 C CA . ALA A 1 217 ? -21.916 1.356 8.334 1.00 57.91 217 ALA A CA 1
ATOM 1646 C C . ALA A 1 217 ? -23.344 0.823 8.114 1.00 57.91 217 ALA A C 1
ATOM 1648 O O . ALA A 1 217 ? -23.983 0.369 9.061 1.00 57.91 217 ALA A O 1
ATOM 1649 N N . ASN A 1 218 ? -23.811 0.794 6.861 1.00 55.38 218 ASN A N 1
ATOM 1650 C CA . ASN A 1 218 ? -25.139 0.290 6.504 1.00 55.38 218 ASN A CA 1
ATOM 1651 C C . ASN A 1 218 ? -25.268 -1.241 6.608 1.00 55.38 218 ASN A C 1
ATOM 1653 O O . ASN A 1 218 ? -26.317 -1.739 7.009 1.00 55.38 218 ASN A O 1
ATOM 1657 N N . LYS A 1 219 ? -24.216 -2.011 6.294 1.00 54.69 219 LYS A N 1
ATOM 1658 C CA . LYS A 1 219 ? -24.214 -3.479 6.482 1.00 54.69 219 LYS A CA 1
ATOM 1659 C C . LYS A 1 219 ? -24.237 -3.909 7.952 1.00 54.69 219 LYS A C 1
ATOM 1661 O O . LYS A 1 219 ? -24.595 -5.048 8.238 1.00 54.69 219 LYS A O 1
ATOM 1666 N N . ALA A 1 220 ? -23.847 -3.019 8.861 1.00 47.47 220 ALA A N 1
ATOM 1667 C CA . ALA A 1 220 ? -23.864 -3.253 10.299 1.00 47.47 220 ALA A CA 1
ATOM 1668 C C . ALA A 1 220 ? -25.232 -2.983 10.953 1.00 47.47 220 ALA A C 1
ATOM 1670 O O . ALA A 1 220 ? -25.395 -3.277 12.135 1.00 47.47 220 ALA A O 1
ATOM 1671 N N . ALA A 1 221 ? -26.217 -2.451 10.217 1.00 41.59 221 ALA A N 1
ATOM 1672 C CA . ALA A 1 221 ? -27.574 -2.320 10.733 1.00 41.59 221 ALA A CA 1
ATOM 1673 C C . ALA A 1 221 ? -28.188 -3.723 10.936 1.00 41.59 221 ALA A C 1
ATOM 1675 O O . ALA A 1 221 ? -28.127 -4.550 10.016 1.00 41.59 221 ALA A O 1
ATOM 1676 N N . PRO A 1 222 ? -28.782 -4.029 12.108 1.00 41.69 222 PRO A N 1
ATOM 1677 C CA . PRO A 1 222 ? -29.410 -5.320 12.333 1.00 41.69 222 PRO A CA 1
ATOM 1678 C C . PRO A 1 222 ? -30.496 -5.536 11.281 1.00 41.69 222 PRO A C 1
ATOM 1680 O O . PRO A 1 222 ? -31.386 -4.703 11.105 1.00 41.69 222 PRO A O 1
ATOM 1683 N N . LYS A 1 223 ? -30.444 -6.674 10.585 1.00 38.84 223 LYS A N 1
ATOM 1684 C CA . LYS A 1 223 ? -31.562 -7.121 9.751 1.00 38.84 223 LYS A CA 1
ATOM 1685 C C . LYS A 1 223 ? -32.787 -7.215 10.675 1.00 38.84 223 LYS A C 1
ATOM 1687 O O . LYS A 1 223 ? -32.667 -7.900 11.695 1.00 38.84 223 LYS A O 1
ATOM 1692 N N . PRO A 1 224 ? -33.927 -6.560 10.378 1.00 41.19 224 PRO A N 1
ATOM 1693 C CA . PRO A 1 224 ? -35.129 -6.721 11.183 1.00 41.19 224 PRO A CA 1
ATOM 1694 C C . PRO A 1 224 ? -35.423 -8.214 11.283 1.00 41.19 224 PRO A C 1
ATOM 1696 O O . PRO A 1 224 ? -35.638 -8.876 10.264 1.00 41.19 224 PRO A O 1
ATOM 1699 N N . SER A 1 225 ? -35.329 -8.759 12.497 1.00 38.19 225 SER A N 1
ATOM 1700 C CA . SER A 1 225 ? -35.699 -10.142 12.759 1.00 38.19 225 SER A CA 1
ATOM 1701 C C . SER A 1 225 ? -37.144 -10.293 12.306 1.00 38.19 225 SER A C 1
ATOM 1703 O O . SER A 1 225 ? -38.019 -9.576 12.795 1.00 38.19 225 SER A O 1
ATOM 1705 N N . ALA A 1 226 ? -37.381 -11.158 11.319 1.00 44.81 226 ALA A N 1
ATOM 1706 C CA . ALA A 1 226 ? -38.728 -11.518 10.922 1.00 44.81 226 ALA A CA 1
ATOM 1707 C C . ALA A 1 226 ? -39.425 -12.054 12.176 1.00 44.81 226 ALA A C 1
ATOM 1709 O O . ALA A 1 226 ? -39.034 -13.094 12.706 1.00 44.81 226 ALA A O 1
ATOM 1710 N N . ALA A 1 227 ? -40.389 -11.286 12.686 1.00 40.91 227 ALA A N 1
ATOM 1711 C CA . ALA A 1 227 ? -41.174 -11.655 13.847 1.00 40.91 227 ALA A CA 1
ATOM 1712 C C . ALA A 1 227 ? -41.719 -13.073 13.637 1.00 40.91 227 ALA A C 1
ATOM 1714 O O . ALA A 1 227 ? -42.391 -13.348 12.640 1.00 40.91 227 ALA A O 1
ATOM 1715 N N . ALA A 1 228 ? -41.370 -13.981 14.549 1.00 40.69 228 ALA A N 1
ATOM 1716 C CA . ALA A 1 228 ? -41.886 -15.338 14.538 1.00 40.69 228 ALA A CA 1
ATOM 1717 C C . ALA A 1 228 ? -43.426 -15.297 14.592 1.00 40.69 228 ALA A C 1
ATOM 1719 O O . ALA A 1 228 ? -43.980 -14.483 15.339 1.00 40.69 228 ALA A O 1
ATOM 1720 N N . PRO A 1 229 ? -44.132 -16.144 13.822 1.00 47.94 229 PRO A N 1
ATOM 1721 C CA . PRO A 1 229 ? -45.585 -16.176 13.852 1.00 47.94 229 PRO A CA 1
ATOM 1722 C C . PRO A 1 229 ? -46.062 -16.585 15.249 1.00 47.94 229 PRO A C 1
ATOM 1724 O O . PRO A 1 229 ? -45.623 -17.590 15.809 1.00 47.94 229 PRO A O 1
ATOM 1727 N N . THR A 1 230 ? -46.951 -15.772 15.817 1.00 44.09 230 THR A N 1
ATOM 1728 C CA . THR A 1 230 ? -47.603 -15.995 17.110 1.00 44.09 230 THR A CA 1
ATOM 1729 C C . THR A 1 230 ? -48.257 -17.385 17.148 1.00 44.09 230 THR A C 1
ATOM 1731 O O . THR A 1 230 ? -49.001 -17.715 16.220 1.00 44.09 230 THR A O 1
ATOM 1734 N N . PRO A 1 231 ? -48.035 -18.210 18.192 1.00 47.44 231 PRO A N 1
ATOM 1735 C CA . PRO A 1 231 ? -48.723 -19.490 18.326 1.00 47.44 231 PRO A CA 1
ATOM 1736 C C . PRO A 1 231 ? -50.230 -19.262 18.459 1.00 47.44 231 PRO A C 1
ATOM 1738 O O . PRO A 1 231 ? -50.678 -18.508 19.325 1.00 47.44 231 PRO A O 1
ATOM 1741 N N . ALA A 1 232 ? -51.013 -19.907 17.595 1.00 49.25 232 ALA A N 1
ATOM 1742 C CA . ALA A 1 232 ? -52.465 -19.901 17.685 1.00 49.25 232 ALA A CA 1
ATOM 1743 C C . ALA A 1 232 ? -52.909 -20.506 19.028 1.00 49.25 232 ALA A C 1
ATOM 1745 O O . ALA A 1 232 ? -52.483 -21.601 19.398 1.00 49.25 232 ALA A O 1
ATOM 1746 N N . ALA A 1 233 ? -53.759 -19.777 19.753 1.00 48.06 233 ALA A N 1
ATOM 1747 C CA . ALA A 1 233 ? -54.345 -20.228 21.009 1.00 48.06 233 ALA A CA 1
ATOM 1748 C C . ALA A 1 233 ? -55.179 -21.514 20.809 1.00 48.06 233 ALA A C 1
ATOM 1750 O O . ALA A 1 233 ? -55.808 -21.667 19.753 1.00 48.06 233 ALA A O 1
ATOM 1751 N N . PRO A 1 234 ? -55.236 -22.424 21.801 1.00 48.28 234 PRO A N 1
ATOM 1752 C CA . PRO A 1 234 ? -56.060 -23.620 21.705 1.00 48.28 234 PRO A CA 1
ATOM 1753 C C . PRO A 1 234 ? -57.536 -23.216 21.727 1.00 48.28 234 PRO A C 1
ATOM 1755 O O . PRO A 1 234 ? -57.976 -22.494 22.624 1.00 48.28 234 PRO A O 1
ATOM 1758 N N . LYS A 1 235 ? -58.305 -23.677 20.737 1.00 47.47 235 LYS A N 1
ATOM 1759 C CA . LYS A 1 235 ? -59.768 -23.639 20.814 1.00 47.47 235 LYS A CA 1
ATOM 1760 C C . LYS A 1 235 ? -60.227 -24.688 21.832 1.00 47.47 235 LYS A C 1
ATOM 1762 O O . LYS A 1 235 ? -59.706 -25.802 21.820 1.00 47.47 235 LYS A O 1
ATOM 1767 N N . ALA A 1 236 ? -61.140 -24.260 22.703 1.00 45.91 236 ALA A N 1
ATOM 1768 C CA . ALA A 1 236 ? -61.824 -25.063 23.714 1.00 45.91 236 ALA A CA 1
ATOM 1769 C C . ALA A 1 236 ? -62.603 -26.241 23.116 1.00 45.91 236 ALA A C 1
ATOM 1771 O O . ALA A 1 236 ? -63.032 -26.123 21.943 1.00 45.91 236 ALA A O 1
#